Protein AF-A0A2E4D986-F1 (afdb_monomer_lite)

Foldseek 3Di:
DDDPPPPPVDPPPFDKFKKKKFFPVLQLVQLVVVQCVVVPDDPVDDRDCVLVVCVLVVLVVCLVPPPPPPPPPDDDDDDDDDDDDDDDDDDDDDDDDDDDDDDDDDDDDDDDDDDDDDDDDDDDDDDDDDDDDDDDDDDDDPDPVVVVVVVVVVPPPDPDPPPPPPDDRDDGDDGDPVRMWMWMFGLVQDDLWKGKIFTQDDDDAQTWMWMWTPDPDIDIFIKGWHDKDFQPPDPPDDDPDDRRIITMITTSRSDPCRSVVSVVVNVVPDDPDPPDPDPPPPPPPPPPCPPPPDDD

Radius of gyration: 34.9 Å; chains: 1; bounding box: 94×87×102 Å

Structure (mmCIF, N/CA/C/O backbone):
data_AF-A0A2E4D986-F1
#
_entry.id   AF-A0A2E4D986-F1
#
loop_
_atom_site.group_PDB
_atom_site.id
_atom_site.type_symbol
_atom_site.label_atom_id
_atom_site.label_alt_id
_atom_site.label_comp_id
_atom_site.label_asym_id
_atom_site.label_entity_id
_atom_site.label_seq_id
_atom_site.pdbx_PDB_ins_code
_atom_site.Cartn_x
_atom_site.Cartn_y
_atom_site.Cartn_z
_atom_site.occupancy
_atom_site.B_iso_or_equiv
_atom_site.auth_seq_id
_atom_site.auth_comp_id
_atom_site.auth_asym_id
_atom_site.auth_atom_id
_atom_site.pdbx_PDB_model_num
ATOM 1 N N . MET A 1 1 ? 31.641 2.775 -23.106 1.00 34.84 1 MET A N 1
ATOM 2 C CA . MET A 1 1 ? 30.309 2.166 -23.347 1.00 34.84 1 MET A CA 1
ATOM 3 C C . MET A 1 1 ? 30.434 0.652 -23.235 1.00 34.84 1 MET A C 1
ATOM 5 O O . MET A 1 1 ? 30.831 -0.004 -24.190 1.00 34.84 1 MET A O 1
ATOM 9 N N . THR A 1 2 ? 30.186 0.100 -22.052 1.00 37.47 2 THR A N 1
ATOM 10 C CA . THR A 1 2 ? 30.258 -1.342 -21.790 1.00 37.47 2 THR A CA 1
ATOM 11 C C . THR A 1 2 ? 28.973 -2.018 -22.264 1.00 37.47 2 THR A C 1
ATOM 13 O O . THR A 1 2 ? 27.875 -1.754 -21.781 1.00 37.47 2 THR A O 1
ATOM 16 N N . ASN A 1 3 ? 29.120 -2.862 -23.283 1.00 37.00 3 ASN A N 1
ATOM 17 C CA . ASN A 1 3 ? 28.035 -3.621 -23.885 1.00 37.00 3 ASN A CA 1
ATOM 18 C C . ASN A 1 3 ? 27.581 -4.748 -22.944 1.00 37.00 3 ASN A C 1
ATOM 20 O O . ASN A 1 3 ? 28.337 -5.685 -22.690 1.00 37.00 3 ASN A O 1
ATOM 24 N N . PHE A 1 4 ? 26.323 -4.713 -22.500 1.00 37.41 4 PHE A N 1
ATOM 25 C CA . PHE A 1 4 ? 25.646 -5.851 -21.872 1.00 37.41 4 PHE A CA 1
ATOM 26 C C . PHE A 1 4 ? 25.398 -6.965 -22.912 1.00 37.41 4 PHE A C 1
ATOM 28 O O . PHE A 1 4 ? 24.300 -7.104 -23.449 1.00 37.41 4 PHE A O 1
ATOM 35 N N . PHE A 1 5 ? 26.413 -7.776 -23.220 1.00 41.38 5 PHE A N 1
ATOM 36 C CA . PHE A 1 5 ? 26.241 -9.032 -23.960 1.00 41.38 5 PHE A CA 1
ATOM 37 C C . PHE A 1 5 ? 26.080 -10.196 -22.984 1.00 41.38 5 PHE A C 1
ATOM 39 O O . PHE A 1 5 ? 26.990 -10.990 -22.786 1.00 41.38 5 PHE A O 1
ATOM 46 N N . ASN A 1 6 ? 24.880 -10.338 -22.423 1.00 43.62 6 ASN A N 1
ATOM 47 C CA . ASN A 1 6 ? 24.440 -11.623 -21.893 1.00 43.62 6 ASN A CA 1
ATOM 48 C C . ASN A 1 6 ? 23.172 -12.042 -22.647 1.00 43.62 6 ASN A C 1
ATOM 50 O O . ASN A 1 6 ? 22.043 -11.781 -22.236 1.00 43.62 6 ASN A O 1
ATOM 54 N N . LYS A 1 7 ? 23.371 -12.617 -23.841 1.00 45.25 7 LYS A N 1
ATOM 55 C CA . LYS A 1 7 ? 22.305 -13.150 -24.703 1.00 45.25 7 LYS A CA 1
ATOM 56 C C . LYS A 1 7 ? 21.817 -14.491 -24.149 1.00 45.25 7 LYS A C 1
ATOM 58 O O . LYS A 1 7 ? 22.060 -15.545 -24.728 1.00 45.25 7 LYS A O 1
ATOM 63 N N . SER A 1 8 ? 21.117 -14.446 -23.024 1.00 46.69 8 SER A N 1
ATOM 64 C CA . SER A 1 8 ? 20.242 -15.539 -22.613 1.00 46.69 8 SER A CA 1
ATOM 65 C C . SER A 1 8 ? 19.098 -15.637 -23.633 1.00 46.69 8 SER A C 1
ATOM 67 O O . SER A 1 8 ? 18.245 -14.756 -23.699 1.00 46.69 8 SER A O 1
ATOM 69 N N . ASN A 1 9 ? 19.075 -16.707 -24.433 1.00 49.75 9 ASN A N 1
ATOM 70 C CA . ASN A 1 9 ? 17.972 -17.035 -25.351 1.00 49.75 9 ASN A CA 1
ATOM 71 C C . ASN A 1 9 ? 16.724 -17.579 -24.627 1.00 49.75 9 ASN A C 1
ATOM 73 O O . ASN A 1 9 ? 15.760 -17.978 -25.281 1.00 49.75 9 ASN A O 1
ATOM 77 N N . HIS A 1 10 ? 16.715 -17.608 -23.291 1.00 50.16 10 HIS A N 1
ATOM 78 C CA . HIS A 1 10 ? 15.510 -17.937 -22.545 1.00 50.16 10 HIS A CA 1
ATOM 79 C C . HIS A 1 10 ? 14.595 -16.710 -22.465 1.00 50.16 10 HIS A C 1
ATOM 81 O O . HIS A 1 10 ? 15.040 -15.653 -22.009 1.00 50.16 10 HIS A O 1
ATOM 87 N N . PRO A 1 11 ? 13.322 -16.814 -22.895 1.00 50.28 11 PRO A N 1
ATOM 88 C CA . PRO A 1 11 ? 12.371 -15.725 -22.733 1.00 50.28 11 PRO A CA 1
ATOM 89 C C . PRO A 1 11 ? 12.208 -15.432 -21.240 1.00 50.28 11 PRO A C 1
ATOM 91 O O . PRO A 1 11 ? 11.688 -16.255 -20.488 1.00 50.28 11 PRO A O 1
ATOM 94 N N . VAL A 1 12 ? 12.657 -14.253 -20.806 1.00 55.78 12 VAL A N 1
ATOM 95 C CA . VAL A 1 12 ? 12.416 -13.773 -19.445 1.00 55.78 12 VAL A CA 1
ATOM 96 C C . VAL A 1 12 ? 10.930 -13.451 -19.349 1.00 55.78 12 VAL A C 1
ATOM 98 O O . VAL A 1 12 ? 10.454 -12.452 -19.891 1.00 55.78 12 VAL A O 1
ATOM 101 N N . GLN A 1 13 ? 10.166 -14.334 -18.707 1.00 62.84 13 GLN A N 1
ATOM 102 C CA . GLN A 1 13 ? 8.760 -14.081 -18.440 1.00 62.84 13 GLN A CA 1
ATOM 103 C C . GLN A 1 13 ? 8.666 -12.956 -17.409 1.00 62.84 13 GLN A C 1
ATOM 105 O O . GLN A 1 13 ? 8.825 -13.173 -16.209 1.00 62.84 13 GLN A O 1
ATOM 110 N N . VAL A 1 14 ? 8.408 -11.741 -17.887 1.00 66.56 14 VAL A N 1
ATOM 111 C CA . VAL A 1 14 ? 8.160 -10.582 -17.030 1.00 66.56 14 VAL A CA 1
ATOM 112 C C . VAL A 1 14 ? 6.828 -10.801 -16.314 1.00 66.56 14 VAL A C 1
ATOM 114 O O . VAL A 1 14 ? 5.754 -10.560 -16.874 1.00 66.56 14 VAL A O 1
ATOM 117 N N . LYS A 1 15 ? 6.887 -11.322 -15.085 1.00 86.06 15 LYS A N 1
ATOM 118 C CA . LYS A 1 15 ? 5.702 -11.540 -14.255 1.00 86.06 15 LYS A CA 1
ATOM 119 C C . LYS A 1 15 ? 5.168 -10.190 -13.788 1.00 86.06 15 LYS A C 1
ATOM 121 O O . LYS A 1 15 ? 5.858 -9.423 -13.119 1.00 86.06 15 LYS A O 1
ATOM 126 N N . LYS A 1 16 ? 3.927 -9.912 -14.172 1.00 92.50 16 LYS A N 1
ATOM 127 C CA . LYS A 1 16 ? 3.156 -8.774 -13.686 1.00 92.50 16 LYS A CA 1
ATOM 128 C C . LYS A 1 16 ? 2.306 -9.214 -12.510 1.00 92.50 16 LYS A C 1
ATOM 130 O O . LYS A 1 16 ? 1.732 -10.300 -12.549 1.00 92.50 16 LYS A O 1
ATOM 135 N N . ILE A 1 17 ? 2.203 -8.356 -11.511 1.00 94.88 17 ILE A N 1
ATOM 136 C CA . ILE A 1 17 ? 1.380 -8.572 -10.329 1.00 94.88 17 ILE A CA 1
ATOM 137 C C . ILE A 1 17 ? 0.314 -7.486 -10.320 1.00 94.88 17 ILE A C 1
ATOM 139 O O . ILE A 1 17 ? 0.621 -6.299 -10.447 1.00 94.88 17 ILE A O 1
ATOM 143 N N . SER A 1 18 ? -0.944 -7.895 -10.205 1.00 96.62 18 SER A N 1
ATOM 144 C CA . SER A 1 18 ? -2.042 -6.957 -10.004 1.00 96.62 18 SER A CA 1
ATOM 145 C C . SER A 1 18 ? -2.012 -6.446 -8.571 1.00 96.62 18 SER A C 1
ATOM 147 O O . SER A 1 18 ? -1.798 -7.211 -7.631 1.00 96.62 18 SER A O 1
ATOM 149 N N . ILE A 1 19 ? -2.235 -5.150 -8.407 1.00 97.25 19 ILE A N 1
ATOM 150 C CA . ILE A 1 19 ? -2.256 -4.502 -7.099 1.00 97.25 19 ILE A CA 1
ATOM 151 C C . ILE A 1 19 ? -3.518 -3.659 -6.955 1.00 97.25 19 ILE A C 1
ATOM 153 O O . ILE A 1 19 ? -4.053 -3.132 -7.938 1.00 97.25 19 ILE A O 1
ATOM 157 N N . ARG A 1 20 ? -3.982 -3.531 -5.716 1.00 97.56 20 ARG A N 1
ATOM 158 C CA . ARG A 1 20 ? -4.969 -2.529 -5.308 1.00 97.56 20 ARG A CA 1
ATOM 159 C C . ARG A 1 20 ? -4.274 -1.513 -4.431 1.00 97.56 20 ARG A C 1
ATOM 161 O O . ARG A 1 20 ? -3.365 -1.867 -3.688 1.00 97.56 20 ARG A O 1
ATOM 168 N N . MET A 1 21 ? -4.680 -0.261 -4.528 1.00 97.38 21 MET A N 1
ATOM 169 C CA . MET A 1 21 ? -4.112 0.780 -3.687 1.00 97.38 21 MET A CA 1
ATOM 170 C C . MET A 1 21 ? -5.175 1.790 -3.282 1.00 97.38 21 MET A C 1
ATOM 172 O O . MET A 1 21 ? -6.128 2.044 -4.014 1.00 97.38 21 MET A O 1
ATOM 176 N N . TRP A 1 22 ? -5.025 2.345 -2.091 1.00 98.00 22 TRP A N 1
ATOM 177 C CA . TRP A 1 22 ? -5.896 3.384 -1.554 1.00 98.00 22 TRP A CA 1
ATOM 178 C C . TRP A 1 22 ? -5.093 4.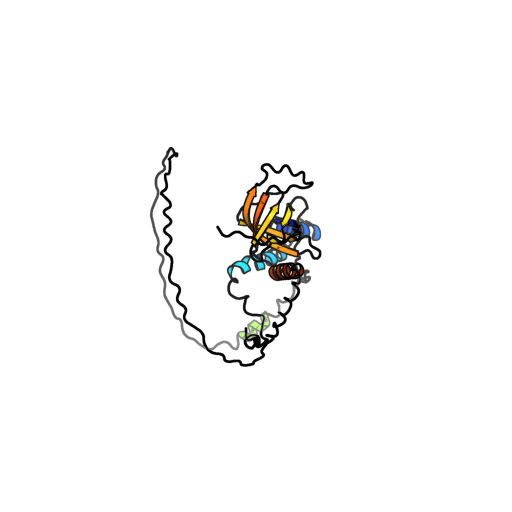286 -0.625 1.00 98.00 22 TRP A C 1
ATOM 180 O O . TRP A 1 22 ? -3.964 3.975 -0.246 1.00 98.00 22 TRP A O 1
ATOM 190 N N . THR A 1 23 ? -5.654 5.440 -0.285 1.00 97.38 23 THR A N 1
ATOM 191 C CA . THR A 1 23 ? -4.996 6.382 0.626 1.00 97.38 23 THR A CA 1
ATOM 192 C C . THR A 1 23 ? -5.203 5.944 2.073 1.00 97.38 23 THR A C 1
ATOM 194 O O . THR A 1 23 ? -6.252 5.385 2.396 1.00 97.38 23 THR A O 1
ATOM 197 N N . LEU A 1 24 ? -4.241 6.233 2.957 1.00 95.12 24 LEU A N 1
ATOM 198 C CA . LEU A 1 24 ? -4.408 5.960 4.392 1.00 95.12 24 LEU A CA 1
ATOM 199 C C . LEU A 1 24 ? -5.663 6.651 4.949 1.00 95.12 24 LEU A C 1
ATOM 201 O O . LEU A 1 24 ? -6.412 6.064 5.721 1.00 95.12 24 LEU A O 1
ATOM 205 N N . ARG A 1 25 ? -5.941 7.871 4.477 1.00 95.00 25 ARG A N 1
ATOM 206 C CA . ARG A 1 25 ? -7.153 8.618 4.820 1.00 95.00 25 ARG A CA 1
ATOM 207 C C . ARG A 1 25 ? -8.429 7.835 4.497 1.00 95.00 25 ARG A C 1
ATOM 209 O O . ARG A 1 25 ? -9.274 7.690 5.369 1.00 95.00 25 ARG A O 1
ATOM 216 N N . SER A 1 26 ? -8.549 7.306 3.279 1.00 96.50 26 SER A N 1
ATOM 217 C CA . SER A 1 26 ? -9.720 6.520 2.864 1.00 96.50 26 SER A CA 1
ATOM 218 C C . SER A 1 26 ? -9.882 5.238 3.684 1.00 96.50 26 SER A C 1
ATOM 220 O O . SER A 1 26 ? -11.001 4.792 3.907 1.00 96.50 26 SER A O 1
ATOM 222 N N . GLU A 1 27 ? -8.779 4.641 4.146 1.00 95.44 27 GLU A N 1
ATOM 223 C CA . GLU A 1 27 ? -8.823 3.488 5.053 1.00 95.44 27 GLU A CA 1
ATOM 224 C C . GLU A 1 27 ? -9.433 3.846 6.410 1.00 95.44 27 GLU A C 1
ATOM 226 O O . GLU A 1 27 ? -10.305 3.129 6.895 1.00 95.44 27 GLU A O 1
ATOM 231 N N . ILE A 1 28 ? -9.004 4.969 6.990 1.00 94.69 28 ILE A N 1
ATOM 232 C CA . ILE A 1 28 ? -9.508 5.461 8.276 1.00 94.69 28 ILE A CA 1
ATOM 233 C C . ILE A 1 28 ? -10.983 5.862 8.154 1.00 94.69 28 ILE A C 1
ATOM 235 O O . ILE A 1 28 ? -11.789 5.480 8.996 1.00 94.69 28 ILE A O 1
ATOM 239 N N . GLU A 1 29 ? -11.355 6.577 7.087 1.00 95.25 29 GLU A N 1
ATOM 240 C CA . GLU A 1 29 ? -12.752 6.938 6.809 1.00 95.25 29 GLU A CA 1
ATOM 241 C C . GLU A 1 29 ? -13.631 5.680 6.706 1.00 95.25 29 GLU A C 1
ATOM 243 O O . GLU A 1 29 ? -14.648 5.587 7.389 1.00 95.25 29 GLU A O 1
ATOM 248 N N . ALA A 1 30 ? -13.196 4.663 5.954 1.00 95.56 30 ALA A N 1
ATOM 249 C CA . ALA A 1 30 ? -13.924 3.401 5.834 1.00 95.56 30 ALA A CA 1
ATOM 250 C C . ALA A 1 30 ? -14.012 2.622 7.159 1.00 95.56 30 ALA A C 1
ATOM 252 O O . ALA A 1 30 ? -15.021 1.971 7.426 1.00 95.56 30 ALA A O 1
ATOM 253 N N . ALA A 1 31 ? -12.977 2.685 7.999 1.00 94.00 31 ALA A N 1
ATOM 254 C CA . ALA A 1 31 ? -12.989 2.075 9.325 1.00 94.00 31 ALA A CA 1
ATOM 255 C C . ALA A 1 31 ? -14.001 2.753 10.263 1.00 94.00 31 ALA A C 1
ATOM 257 O O . ALA A 1 31 ? -14.746 2.070 10.966 1.00 94.00 31 ALA A O 1
ATOM 258 N N . ILE A 1 32 ? -14.068 4.087 10.237 1.00 92.81 32 ILE A N 1
ATOM 259 C CA . ILE A 1 32 ? -15.045 4.865 11.006 1.00 92.81 32 ILE A CA 1
ATOM 260 C C . ILE A 1 32 ? -16.463 4.585 10.493 1.00 92.81 32 ILE A C 1
ATOM 262 O O . ILE A 1 32 ? -17.360 4.323 11.289 1.00 92.81 32 ILE A O 1
ATOM 266 N N . GLU A 1 33 ? -16.676 4.572 9.175 1.00 92.81 33 GLU A N 1
ATOM 267 C CA . GLU A 1 33 ? -17.973 4.233 8.573 1.00 92.81 33 GLU A CA 1
ATOM 268 C C . GLU A 1 33 ? -18.443 2.822 8.951 1.00 92.81 33 GLU A C 1
ATOM 270 O O . GLU A 1 33 ? -19.622 2.624 9.265 1.00 92.81 33 GLU A O 1
ATOM 275 N N . ALA A 1 34 ? -17.533 1.842 8.955 1.00 91.44 34 ALA A N 1
ATOM 276 C CA . ALA A 1 34 ? -17.831 0.482 9.394 1.00 91.44 34 ALA A CA 1
ATOM 277 C C . ALA A 1 34 ? -18.272 0.462 10.865 1.00 91.44 34 ALA A C 1
ATOM 279 O O . ALA A 1 34 ? -19.302 -0.129 11.184 1.00 91.44 34 ALA A O 1
ATOM 280 N N . ARG A 1 35 ? -17.568 1.191 11.739 1.00 89.62 35 ARG A N 1
ATOM 281 C CA . ARG A 1 35 ? -17.919 1.295 13.161 1.00 89.62 35 ARG A CA 1
ATOM 282 C C . ARG A 1 35 ? -19.277 1.963 13.383 1.00 89.62 35 ARG A C 1
ATOM 284 O O . ARG A 1 35 ? -20.090 1.451 14.148 1.00 89.62 35 ARG A O 1
ATOM 291 N N . ILE A 1 36 ? -19.557 3.057 12.675 1.00 90.25 36 ILE A N 1
ATOM 292 C CA . ILE A 1 36 ? -20.861 3.738 12.727 1.00 90.25 36 ILE A CA 1
ATOM 293 C C . ILE A 1 36 ? -21.986 2.788 12.286 1.00 90.25 36 ILE A C 1
ATOM 295 O O . ILE A 1 36 ? -23.079 2.808 12.854 1.00 90.25 36 ILE A O 1
ATOM 299 N N . SER A 1 37 ? -21.721 1.941 11.289 1.00 89.31 37 SER A N 1
ATOM 300 C CA . SER A 1 37 ? -22.693 0.967 10.782 1.00 89.31 37 SER A CA 1
ATOM 301 C C . SER A 1 37 ? -22.959 -0.184 11.763 1.00 89.31 37 SER A C 1
ATOM 303 O O . SER A 1 37 ? -24.065 -0.721 11.770 1.00 89.31 37 SER A O 1
ATOM 305 N N . GLU A 1 38 ? -21.972 -0.562 12.580 1.00 87.00 38 GLU A N 1
ATOM 306 C CA . GLU A 1 38 ? -22.073 -1.640 13.574 1.00 87.00 38 GLU A CA 1
ATOM 307 C C . GLU A 1 38 ? -22.772 -1.205 14.869 1.00 87.00 38 GLU A C 1
ATOM 309 O O . GLU A 1 38 ? -23.662 -1.908 15.347 1.00 87.00 38 GLU A O 1
ATOM 314 N N . GLU A 1 39 ? -22.383 -0.060 15.441 1.00 83.19 39 GLU A N 1
ATOM 315 C CA . GLU A 1 39 ? -22.934 0.427 16.720 1.00 83.19 39 GLU A CA 1
ATOM 316 C C . GLU A 1 39 ? -24.283 1.145 16.545 1.00 83.19 39 GLU A C 1
ATOM 318 O O . GLU A 1 39 ? -25.057 1.263 17.496 1.00 83.19 39 GLU A O 1
ATOM 323 N N . GLY A 1 40 ? -24.609 1.546 15.312 1.00 75.25 40 GLY A N 1
ATOM 324 C CA . GLY A 1 40 ? -25.801 2.316 14.994 1.00 75.25 40 GLY A CA 1
ATOM 325 C C . GLY A 1 40 ? -25.637 3.781 15.395 1.00 75.25 40 GLY A C 1
ATOM 326 O O . GLY A 1 40 ? -25.168 4.119 16.478 1.00 75.25 40 GLY A O 1
ATOM 327 N N . HIS A 1 41 ? -26.036 4.690 14.509 1.00 73.44 41 HIS A N 1
ATOM 328 C CA . HIS A 1 41 ? -25.996 6.116 14.811 1.00 73.44 41 HIS A CA 1
ATOM 329 C C . HIS A 1 41 ? -27.198 6.486 15.689 1.00 73.44 41 HIS A C 1
ATOM 331 O O . HIS A 1 41 ? -28.309 6.650 15.183 1.00 73.44 41 HIS A O 1
ATOM 337 N N . SER A 1 42 ? -26.991 6.575 17.003 1.00 74.00 42 SER A N 1
ATOM 338 C CA . SER A 1 42 ? -27.959 7.167 17.927 1.00 74.00 42 SER A CA 1
ATOM 339 C C . SER A 1 42 ? -27.470 8.565 18.318 1.00 74.00 42 SER A C 1
ATOM 341 O O . SER A 1 42 ? -26.305 8.737 18.666 1.00 74.00 42 SER A O 1
ATOM 343 N N . GLU A 1 43 ? -28.339 9.579 18.243 1.00 72.44 43 GLU A N 1
ATOM 344 C CA . GLU A 1 43 ? -27.995 10.954 18.655 1.00 72.44 43 GLU A CA 1
ATOM 345 C C . GLU A 1 43 ? -27.631 11.039 20.151 1.00 72.44 43 GLU A C 1
ATOM 347 O O . GLU A 1 43 ? -26.994 11.996 20.585 1.00 72.44 43 GLU A O 1
ATOM 352 N N . GLU A 1 44 ? -28.013 10.027 20.935 1.00 74.69 44 GLU A N 1
ATOM 353 C CA . GLU A 1 44 ? -27.840 9.976 22.388 1.00 74.69 44 GLU A CA 1
ATOM 354 C C . GLU A 1 44 ? -26.519 9.315 22.822 1.00 74.69 44 GLU A C 1
ATOM 356 O O . GLU A 1 44 ? -26.098 9.493 23.964 1.00 74.69 44 GLU A O 1
ATOM 361 N N . SER A 1 45 ? -25.831 8.592 21.930 1.00 75.69 45 SER A N 1
ATOM 362 C CA . SER A 1 45 ? -24.553 7.936 22.226 1.00 75.69 45 SER A CA 1
ATOM 363 C C . SER A 1 45 ? -23.559 8.134 21.073 1.00 75.69 45 SER A C 1
ATOM 365 O O . SER A 1 45 ? -23.694 7.461 20.044 1.00 75.69 45 SER A O 1
ATOM 367 N N . PRO A 1 46 ? -22.558 9.028 21.201 1.00 80.19 46 PRO A N 1
ATOM 368 C CA . PRO A 1 46 ? -21.540 9.178 20.169 1.00 80.19 46 PRO A CA 1
ATOM 369 C C . PRO A 1 46 ? -20.796 7.853 19.969 1.00 80.19 46 PRO A C 1
ATOM 371 O O . PRO A 1 46 ? -20.486 7.151 20.930 1.00 80.19 46 PRO A O 1
ATOM 374 N N . VAL A 1 47 ? -20.526 7.524 18.706 1.00 84.81 47 VAL A N 1
ATOM 375 C CA . VAL A 1 47 ? -19.781 6.322 18.320 1.00 84.81 47 VAL A CA 1
ATOM 376 C C . VAL A 1 47 ? -18.362 6.424 18.865 1.00 84.81 47 VAL A C 1
ATOM 378 O O . VAL A 1 47 ? -17.673 7.418 18.625 1.00 84.81 47 VAL A O 1
ATOM 381 N N . ASP A 1 48 ? -17.926 5.399 19.591 1.00 87.44 48 ASP A N 1
ATOM 382 C CA . ASP A 1 48 ? -16.589 5.383 20.167 1.00 87.44 48 ASP A CA 1
ATOM 383 C C . ASP A 1 48 ? -15.569 4.910 19.122 1.00 87.44 48 ASP A C 1
ATOM 385 O O . ASP A 1 48 ? -15.627 3.781 18.620 1.00 87.44 48 ASP A O 1
ATOM 389 N N . ILE A 1 49 ? -14.645 5.811 18.791 1.00 90.25 49 ILE A N 1
ATOM 390 C CA . ILE A 1 49 ? -13.583 5.632 17.793 1.00 90.25 49 ILE A CA 1
ATOM 391 C C . ILE A 1 49 ? -12.182 5.646 18.421 1.00 90.25 49 ILE A C 1
ATOM 393 O O . ILE A 1 49 ? -11.189 5.689 17.688 1.00 90.25 49 ILE A O 1
ATOM 397 N N . LEU A 1 50 ? -12.081 5.647 19.757 1.00 90.56 50 LEU A N 1
ATOM 398 C CA . LEU A 1 50 ? -10.799 5.756 20.458 1.00 90.56 50 LEU A CA 1
ATOM 399 C C . LEU A 1 50 ? -9.845 4.618 20.097 1.00 90.56 50 LEU A C 1
ATOM 401 O O . LEU A 1 50 ? -8.651 4.852 19.950 1.00 90.56 50 LEU A O 1
ATOM 405 N N . ASP A 1 51 ? -10.361 3.414 19.871 1.00 90.38 51 ASP A N 1
ATOM 406 C CA . ASP A 1 51 ? -9.550 2.260 19.485 1.00 90.38 51 ASP A CA 1
ATOM 407 C C . ASP A 1 51 ? -8.970 2.388 18.066 1.00 90.38 51 ASP A C 1
ATOM 409 O O . ASP A 1 51 ? -7.820 2.015 17.830 1.00 90.38 51 ASP A O 1
ATOM 413 N N . ILE A 1 52 ? -9.728 2.966 17.126 1.00 91.94 52 ILE A N 1
ATOM 414 C CA . ILE A 1 52 ? -9.243 3.284 15.774 1.00 91.94 52 ILE A CA 1
ATOM 415 C C . ILE A 1 52 ? -8.137 4.338 15.873 1.00 91.94 52 ILE A C 1
ATOM 417 O O . ILE A 1 52 ? -7.073 4.192 15.268 1.00 91.94 52 ILE A O 1
ATOM 421 N N . GLN A 1 53 ? -8.373 5.392 16.656 1.00 92.12 53 GLN A N 1
ATOM 422 C CA . GLN A 1 53 ? -7.403 6.458 16.863 1.00 92.12 53 GLN A CA 1
ATOM 423 C C . GLN A 1 53 ? -6.110 5.922 17.490 1.00 92.12 53 GLN A C 1
ATOM 425 O O . GLN A 1 53 ? -5.031 6.173 16.953 1.00 92.12 53 GLN A O 1
ATOM 430 N N . GLU A 1 54 ? -6.215 5.159 18.579 1.00 91.62 54 GLU A N 1
ATOM 431 C CA . GLU A 1 54 ? -5.077 4.558 19.275 1.00 91.62 54 GLU A CA 1
ATOM 432 C C . GLU A 1 54 ? -4.287 3.637 18.340 1.00 91.62 54 GLU A C 1
ATOM 434 O O . GLU A 1 54 ? -3.057 3.719 18.282 1.00 91.62 54 GLU A O 1
ATOM 439 N N . TYR A 1 55 ? -4.982 2.818 17.541 1.00 91.50 55 TYR A N 1
ATOM 440 C CA . TYR A 1 55 ? -4.346 1.934 16.570 1.00 91.50 55 TYR A CA 1
ATOM 441 C C . TYR A 1 55 ? -3.471 2.709 15.584 1.00 91.50 55 TYR A C 1
ATOM 443 O O . TYR A 1 55 ? -2.287 2.406 15.452 1.00 91.50 55 TYR A O 1
ATOM 451 N N . TYR A 1 56 ? -4.009 3.721 14.899 1.00 91.06 56 TYR A N 1
ATOM 452 C CA . TYR A 1 56 ? -3.229 4.452 13.897 1.00 91.06 56 TYR A CA 1
ATOM 453 C C . TYR A 1 56 ? -2.169 5.365 14.528 1.00 91.06 56 TYR A C 1
ATOM 455 O O . TYR A 1 56 ? -1.053 5.425 14.009 1.00 91.06 56 TYR A O 1
ATOM 463 N N . GLN A 1 57 ? -2.454 6.020 15.660 1.00 90.38 57 GLN A N 1
ATOM 464 C CA . GLN A 1 57 ? -1.479 6.871 16.359 1.00 90.38 57 GLN A CA 1
ATOM 465 C C . GLN A 1 57 ? -0.254 6.083 16.826 1.00 90.38 57 GLN A C 1
ATOM 467 O O . GLN A 1 57 ? 0.875 6.548 16.666 1.00 90.38 57 GLN A O 1
ATOM 472 N N . LYS A 1 58 ? -0.460 4.859 17.327 1.00 89.12 58 LYS A N 1
ATOM 473 C CA . LYS A 1 58 ? 0.626 3.969 17.750 1.00 89.12 58 LYS A CA 1
ATOM 474 C C . LYS A 1 58 ? 1.648 3.711 16.643 1.00 89.12 58 LYS A C 1
ATOM 476 O O . LYS A 1 58 ? 2.835 3.586 16.932 1.00 89.12 58 LYS A O 1
ATOM 481 N N . TYR A 1 59 ? 1.203 3.610 15.393 1.00 82.81 59 TYR A N 1
ATOM 482 C CA . TYR A 1 59 ? 2.070 3.285 14.259 1.00 82.81 59 TYR A CA 1
ATOM 483 C C . TYR A 1 59 ? 2.579 4.522 13.509 1.00 82.81 59 TYR A C 1
ATOM 485 O O . TYR A 1 59 ? 3.673 4.475 12.956 1.00 82.81 59 TYR A O 1
ATOM 493 N N . LEU A 1 60 ? 1.844 5.638 13.545 1.00 80.00 60 LEU A N 1
ATOM 494 C CA . LEU A 1 60 ? 2.291 6.923 12.992 1.00 80.00 60 LEU A CA 1
ATOM 495 C C . LEU A 1 60 ? 3.462 7.514 13.787 1.00 80.00 60 LEU A C 1
ATOM 497 O O . LEU A 1 60 ? 4.435 7.955 13.190 1.00 80.00 60 LEU A O 1
ATOM 501 N N . ASN A 1 61 ? 3.415 7.459 15.120 1.00 77.94 61 ASN A N 1
ATOM 502 C CA . ASN A 1 61 ? 4.475 8.037 15.957 1.00 77.94 61 ASN A CA 1
ATOM 503 C C . ASN A 1 61 ? 5.739 7.163 15.998 1.00 77.94 61 ASN A C 1
ATOM 505 O O . ASN A 1 61 ? 6.828 7.637 16.302 1.00 77.94 61 ASN A O 1
ATOM 509 N N . LYS A 1 62 ? 5.608 5.871 15.678 1.00 69.44 62 LYS A N 1
ATOM 510 C CA . LYS A 1 62 ? 6.716 4.912 15.714 1.00 69.44 62 LYS A CA 1
ATOM 511 C C . LYS A 1 62 ? 7.734 5.140 14.589 1.00 69.44 62 LYS A C 1
ATOM 513 O O . LYS A 1 62 ? 8.892 4.770 14.753 1.00 69.44 62 LYS A O 1
ATOM 518 N N . SER A 1 63 ? 7.345 5.776 13.478 1.00 57.50 63 SER A N 1
ATOM 519 C CA . SER A 1 63 ? 8.251 5.982 12.339 1.00 57.50 63 SER A CA 1
ATOM 520 C C . SER A 1 63 ? 9.359 7.009 12.582 1.00 57.50 63 SER A C 1
ATOM 522 O O . SER A 1 63 ? 10.327 7.004 11.834 1.00 57.50 63 SER A O 1
ATOM 524 N N . GLU A 1 64 ? 9.248 7.875 13.592 1.00 56.44 64 GLU A N 1
ATOM 525 C CA . GLU A 1 64 ? 10.277 8.892 13.871 1.00 56.44 64 GLU A CA 1
ATOM 526 C C . GLU A 1 64 ? 11.367 8.407 14.836 1.00 56.44 64 GLU A C 1
ATOM 528 O O . GLU A 1 64 ? 12.447 8.986 14.879 1.00 56.44 64 GLU A O 1
ATOM 533 N N . SER A 1 65 ? 11.117 7.343 15.605 1.00 54.97 65 SER A N 1
ATOM 534 C CA . SER A 1 65 ? 11.991 6.960 16.725 1.00 54.97 65 SER A CA 1
ATOM 535 C C . SER A 1 65 ? 12.782 5.668 16.517 1.00 54.97 65 SER A C 1
ATOM 537 O O . SER A 1 65 ? 13.501 5.270 17.425 1.00 54.97 65 SER A O 1
ATOM 539 N N . GLN A 1 66 ? 12.640 4.980 15.379 1.00 50.94 66 GLN A N 1
ATOM 540 C CA . GLN A 1 66 ? 13.047 3.570 15.289 1.00 50.94 66 GLN A CA 1
ATOM 541 C C . GLN A 1 66 ? 13.930 3.176 14.096 1.00 50.94 66 GLN A C 1
ATOM 543 O O . GLN A 1 66 ? 14.136 1.986 13.866 1.00 50.94 66 GLN A O 1
ATOM 548 N N . GLU A 1 67 ? 14.513 4.128 13.363 1.00 53.62 67 GLU A N 1
ATOM 549 C CA . GLU A 1 67 ? 15.495 3.798 12.313 1.00 53.62 67 GLU A CA 1
ATOM 550 C C . GLU A 1 67 ? 16.837 3.250 12.856 1.00 53.62 67 GLU A C 1
ATOM 552 O O . GLU A 1 67 ? 17.694 2.882 12.058 1.00 53.62 67 GLU A O 1
ATOM 557 N N . SER A 1 68 ? 17.035 3.133 14.178 1.00 51.12 68 SER A N 1
ATOM 558 C CA . SER A 1 68 ? 18.341 2.792 14.765 1.00 51.12 68 SER A CA 1
ATOM 559 C C . SER A 1 68 ? 18.492 1.414 15.428 1.00 51.12 68 SER A C 1
ATOM 561 O O . SER A 1 68 ? 19.615 1.097 15.802 1.00 51.12 68 SER A O 1
ATOM 563 N N . GLU A 1 69 ? 17.449 0.586 15.597 1.00 54.41 69 GLU A N 1
ATOM 564 C CA . GLU A 1 69 ? 17.563 -0.579 16.516 1.00 54.41 69 GLU A CA 1
ATOM 565 C C . GLU A 1 69 ? 17.172 -1.966 15.966 1.00 54.41 69 GLU A C 1
ATOM 567 O O . GLU A 1 69 ? 17.423 -2.961 16.634 1.00 54.41 69 GLU A O 1
ATOM 572 N N . ASP A 1 70 ? 16.625 -2.097 14.753 1.00 47.78 70 ASP A N 1
ATOM 573 C CA . ASP A 1 70 ? 16.030 -3.375 14.291 1.00 47.78 70 ASP A CA 1
ATOM 574 C C . ASP A 1 70 ? 16.910 -4.199 13.309 1.00 47.78 70 ASP A C 1
ATOM 576 O O . ASP A 1 70 ? 16.394 -4.895 12.429 1.00 47.78 70 ASP A O 1
ATOM 580 N N . GLU A 1 71 ? 18.247 -4.134 13.427 1.00 53.72 71 GLU A N 1
ATOM 581 C CA . GLU A 1 71 ? 19.179 -4.990 12.651 1.00 53.72 71 GLU A CA 1
ATOM 582 C C . GLU A 1 71 ? 19.965 -6.039 13.461 1.00 53.72 71 GLU A C 1
ATOM 584 O O . GLU A 1 71 ? 20.675 -6.837 12.852 1.00 53.72 71 GLU A O 1
ATOM 589 N N . SER A 1 72 ? 19.826 -6.133 14.789 1.00 46.66 72 SER A N 1
ATOM 590 C CA . SER A 1 72 ? 20.722 -6.989 15.595 1.00 46.66 72 SER A CA 1
ATOM 591 C C . SER A 1 72 ? 20.153 -8.313 16.121 1.00 46.66 72 SER A C 1
ATOM 593 O O . SER A 1 72 ? 20.899 -9.058 16.745 1.00 46.66 72 SER A O 1
ATOM 595 N N . GLU A 1 73 ? 18.893 -8.677 15.865 1.00 49.66 73 GLU A N 1
ATOM 596 C CA . GLU A 1 73 ? 18.328 -9.933 16.399 1.00 49.66 73 GLU A CA 1
ATOM 597 C C . GLU A 1 73 ? 17.936 -10.936 15.313 1.00 49.66 73 GLU A C 1
ATOM 599 O O . GLU A 1 73 ? 16.764 -11.224 15.080 1.00 49.66 73 GLU A O 1
ATOM 604 N N . ALA A 1 74 ? 18.947 -11.483 14.639 1.00 52.44 74 ALA A N 1
ATOM 605 C CA . ALA A 1 74 ? 18.918 -12.845 14.109 1.00 52.44 74 ALA A CA 1
ATOM 606 C C . ALA A 1 74 ? 20.306 -13.208 13.572 1.00 52.44 74 ALA A C 1
ATOM 608 O O . ALA A 1 74 ? 20.592 -12.902 12.418 1.00 52.44 74 ALA A O 1
ATOM 609 N N . MET A 1 75 ? 21.137 -13.852 14.398 1.00 49.41 75 MET A N 1
ATOM 610 C CA . MET A 1 75 ? 21.966 -15.033 14.080 1.00 49.41 75 MET A CA 1
ATOM 611 C C . MET A 1 75 ? 23.033 -15.192 15.170 1.00 49.41 75 MET A C 1
ATOM 613 O O . MET A 1 75 ? 24.180 -14.797 14.998 1.00 49.41 75 MET A O 1
ATOM 617 N N . ASP A 1 76 ? 22.610 -15.768 16.292 1.00 43.81 76 ASP A N 1
ATOM 618 C CA . ASP A 1 76 ? 23.496 -16.432 17.243 1.00 43.81 76 ASP A CA 1
ATOM 619 C C . ASP A 1 76 ? 23.437 -17.926 16.876 1.00 43.81 76 ASP A C 1
ATOM 621 O O . ASP A 1 76 ? 22.476 -18.622 17.210 1.00 43.81 76 ASP A O 1
ATOM 625 N N . ASP A 1 77 ? 24.380 -18.378 16.048 1.00 51.84 77 ASP A N 1
ATOM 626 C CA . ASP A 1 77 ? 24.666 -19.802 15.837 1.00 51.84 77 ASP A CA 1
ATOM 627 C C . ASP A 1 77 ? 26.185 -19.970 15.793 1.00 51.84 77 ASP A C 1
ATOM 629 O O . ASP A 1 77 ? 26.848 -19.784 14.769 1.00 51.84 77 ASP A O 1
ATOM 633 N N . GLU A 1 78 ? 26.732 -20.234 16.974 1.00 57.94 78 GLU A N 1
ATOM 634 C CA . GLU A 1 78 ? 28.128 -20.558 17.197 1.00 57.94 78 GLU A CA 1
ATOM 635 C C . GLU A 1 78 ? 28.470 -21.938 16.616 1.00 57.94 78 GLU A C 1
ATOM 637 O O . GLU A 1 78 ? 27.940 -22.964 17.042 1.00 57.94 78 GLU A O 1
ATOM 642 N N . SER A 1 79 ? 29.435 -21.983 15.696 1.00 52.47 79 SER A N 1
ATOM 643 C CA . SER A 1 79 ? 30.443 -23.055 15.651 1.00 52.47 79 SER A CA 1
ATOM 644 C C . SER A 1 79 ? 31.667 -22.631 14.830 1.00 52.47 79 SER A C 1
ATOM 646 O O . SER A 1 79 ? 31.732 -22.785 13.616 1.00 52.47 79 SER A O 1
ATOM 648 N N . ASP A 1 80 ? 32.606 -21.998 15.529 1.00 52.69 80 ASP A N 1
ATOM 649 C CA . ASP A 1 80 ? 33.975 -22.484 15.761 1.00 52.69 80 ASP A CA 1
ATOM 650 C C . ASP A 1 80 ? 34.589 -23.448 14.714 1.00 52.69 80 ASP A C 1
ATOM 652 O O . ASP A 1 80 ? 34.147 -24.594 14.595 1.00 52.69 80 ASP A O 1
ATOM 656 N N . ALA A 1 81 ? 35.636 -22.994 14.005 1.00 53.25 81 ALA A N 1
ATOM 657 C CA . ALA A 1 81 ? 36.908 -23.714 13.798 1.00 53.25 81 ALA A CA 1
ATOM 658 C C . ALA A 1 81 ? 37.816 -23.001 12.768 1.00 53.25 81 ALA A C 1
ATOM 660 O O . ALA A 1 81 ? 37.553 -23.020 11.566 1.00 53.25 81 ALA A O 1
ATOM 661 N N . ASP A 1 82 ? 38.889 -22.404 13.292 1.00 54.78 82 ASP A N 1
ATOM 662 C CA . ASP A 1 82 ? 40.255 -22.294 12.753 1.00 54.78 82 ASP A CA 1
ATOM 663 C C . ASP A 1 82 ? 40.509 -22.689 11.286 1.00 54.78 82 ASP A C 1
ATOM 665 O O . ASP A 1 82 ? 40.452 -23.877 10.975 1.00 54.78 82 ASP A O 1
ATOM 669 N N . VAL A 1 83 ? 40.978 -21.740 10.456 1.00 54.88 83 VAL A N 1
ATOM 670 C CA . VAL A 1 83 ? 42.142 -21.930 9.556 1.00 54.88 83 VAL A CA 1
ATOM 671 C C . VAL A 1 83 ? 42.817 -20.571 9.287 1.00 54.88 83 VAL A C 1
ATOM 673 O O . VAL A 1 83 ? 42.250 -19.708 8.617 1.00 54.88 83 VAL A O 1
ATOM 676 N N . ASP A 1 84 ? 44.031 -20.424 9.824 1.00 52.84 84 ASP A N 1
ATOM 677 C CA . ASP A 1 84 ? 45.102 -19.520 9.379 1.00 52.84 84 ASP A CA 1
ATOM 678 C C . ASP A 1 84 ? 45.478 -19.773 7.907 1.00 52.84 84 ASP A C 1
ATOM 680 O O . ASP A 1 84 ? 45.736 -20.917 7.544 1.00 52.84 84 ASP A O 1
ATOM 684 N N . ASP A 1 85 ? 45.587 -18.718 7.098 1.00 51.75 85 ASP A N 1
ATOM 685 C CA . ASP A 1 85 ? 46.521 -18.612 5.955 1.00 51.75 85 ASP A CA 1
ATOM 686 C C . ASP A 1 85 ? 46.472 -17.145 5.484 1.00 51.75 85 ASP A C 1
ATOM 688 O O . ASP A 1 85 ? 45.450 -16.656 5.003 1.00 51.75 85 ASP A O 1
ATOM 692 N N . GLU A 1 86 ? 47.382 -16.298 5.961 1.00 53.09 86 GLU A N 1
ATOM 693 C CA . GLU A 1 86 ? 48.652 -15.960 5.300 1.00 53.09 86 GLU A CA 1
ATOM 694 C C . GLU A 1 86 ? 48.523 -15.544 3.819 1.00 53.09 86 GLU A C 1
ATOM 696 O O . GLU A 1 86 ? 48.202 -16.317 2.926 1.00 53.09 86 GLU A O 1
ATOM 701 N N . ASP A 1 87 ? 48.896 -14.279 3.610 1.00 48.75 87 ASP A N 1
ATOM 702 C CA . ASP A 1 87 ? 49.798 -13.838 2.545 1.00 48.75 87 ASP A CA 1
ATOM 703 C C . ASP A 1 87 ? 49.275 -13.773 1.098 1.00 48.75 87 ASP A C 1
ATOM 705 O O . ASP A 1 87 ? 49.206 -14.762 0.369 1.00 48.75 87 ASP A O 1
ATOM 709 N N . ASN A 1 88 ? 48.970 -12.542 0.673 1.00 48.19 88 ASN A N 1
ATOM 710 C CA . ASN A 1 88 ? 49.290 -11.928 -0.630 1.00 48.19 88 ASN A CA 1
ATOM 711 C C . ASN A 1 88 ? 48.341 -10.743 -0.858 1.00 48.19 88 ASN A C 1
ATOM 713 O O . ASN A 1 88 ? 47.145 -10.841 -0.609 1.00 48.19 88 ASN A O 1
ATOM 717 N N . SER A 1 89 ? 48.722 -9.609 -1.420 1.00 50.09 89 SER A N 1
ATOM 718 C CA . SER A 1 89 ? 50.000 -9.021 -1.802 1.00 50.09 89 SER A CA 1
ATOM 719 C C . SER A 1 89 ? 49.608 -7.636 -2.306 1.00 50.09 89 SER A C 1
ATOM 721 O O . SER A 1 89 ? 48.614 -7.499 -3.024 1.00 50.09 89 SER A O 1
ATOM 723 N N . ASP A 1 90 ? 50.374 -6.627 -1.917 1.00 51.59 90 ASP A N 1
ATOM 724 C CA . ASP A 1 90 ? 50.339 -5.299 -2.513 1.00 51.59 90 ASP A CA 1
ATOM 725 C C . ASP A 1 90 ? 50.510 -5.392 -4.038 1.00 51.59 90 ASP A C 1
ATOM 727 O O . ASP A 1 90 ? 51.563 -5.810 -4.516 1.00 51.59 90 ASP A O 1
ATOM 731 N N . GLU A 1 91 ? 49.504 -4.971 -4.804 1.00 53.41 91 GLU A N 1
ATOM 732 C CA . GLU A 1 91 ? 49.669 -4.662 -6.228 1.00 53.41 91 GLU A CA 1
ATOM 733 C C . GLU A 1 91 ? 48.831 -3.430 -6.596 1.00 53.41 91 GLU A C 1
ATOM 735 O O . GLU A 1 91 ? 47.663 -3.481 -6.979 1.00 53.41 91 GLU A O 1
ATOM 740 N N . ASP A 1 92 ? 49.444 -2.286 -6.306 1.00 50.28 92 ASP A N 1
ATOM 741 C CA . ASP A 1 92 ? 49.773 -1.242 -7.277 1.00 50.28 92 ASP A CA 1
ATOM 742 C C . ASP A 1 92 ? 49.017 -1.300 -8.622 1.00 50.28 92 ASP A C 1
ATOM 744 O O . ASP A 1 92 ? 49.293 -2.130 -9.487 1.00 50.28 92 ASP A O 1
ATOM 748 N N . SER A 1 93 ? 48.103 -0.352 -8.832 1.00 51.03 93 SER A N 1
ATOM 749 C CA . SER A 1 93 ? 47.802 0.127 -10.181 1.00 51.03 93 SER A CA 1
ATOM 750 C C . SER A 1 93 ? 47.318 1.570 -10.121 1.00 51.03 93 SER A C 1
ATOM 752 O O . SER A 1 93 ? 46.129 1.862 -9.986 1.00 51.03 93 SER A O 1
ATOM 754 N N . GLU A 1 94 ? 48.284 2.473 -10.259 1.00 56.41 94 GLU A N 1
ATOM 755 C CA . GLU A 1 94 ? 48.093 3.801 -10.834 1.00 56.41 94 GLU A CA 1
ATOM 756 C C . GLU A 1 94 ? 47.518 3.722 -12.268 1.00 56.41 94 GLU A C 1
ATOM 758 O O . GLU A 1 94 ? 47.493 2.656 -12.891 1.00 56.41 94 GLU A O 1
ATOM 763 N N . SER A 1 95 ? 47.137 4.891 -12.799 1.00 46.66 95 SER A N 1
ATOM 764 C CA . SER A 1 95 ? 46.478 5.200 -14.086 1.00 46.66 95 SER A CA 1
ATOM 765 C C . SER A 1 95 ? 44.940 5.182 -14.011 1.00 46.66 95 SER A C 1
ATOM 767 O O . SER A 1 95 ? 44.333 4.276 -13.464 1.00 46.66 95 SER A O 1
ATOM 769 N N . GLU A 1 96 ? 44.201 6.179 -14.488 1.00 50.41 96 GLU A N 1
ATOM 770 C CA . GLU A 1 96 ? 44.494 7.131 -15.552 1.00 50.41 96 GLU A CA 1
ATOM 771 C C . GLU A 1 96 ? 43.567 8.348 -15.383 1.00 50.41 96 GLU A C 1
ATOM 773 O O . GLU A 1 96 ? 42.359 8.214 -15.159 1.00 50.41 96 GLU A O 1
ATOM 778 N N . GLU A 1 97 ? 44.155 9.538 -15.467 1.00 49.66 97 GLU A N 1
ATOM 779 C CA . GLU A 1 97 ? 43.462 10.817 -15.558 1.00 49.66 97 GLU A CA 1
ATOM 780 C C . GLU A 1 97 ? 42.599 10.825 -16.824 1.00 49.66 97 GLU A C 1
ATOM 782 O O . GLU A 1 97 ? 43.101 10.600 -17.925 1.00 49.66 97 GLU A O 1
ATOM 787 N N . ASN A 1 98 ? 41.300 11.087 -16.683 1.00 43.75 98 ASN A N 1
ATOM 788 C CA . ASN A 1 98 ? 40.442 11.351 -17.829 1.00 43.75 98 ASN A CA 1
ATOM 789 C C . ASN A 1 98 ? 39.789 12.720 -17.648 1.00 43.75 98 ASN A C 1
ATOM 791 O O . ASN A 1 98 ? 38.825 12.883 -16.895 1.00 43.75 98 ASN A O 1
ATOM 795 N N . GLU A 1 99 ? 40.382 13.700 -18.328 1.00 52.25 99 GLU A N 1
ATOM 796 C CA . GLU A 1 99 ? 39.799 15.001 -18.625 1.00 52.25 99 GLU A CA 1
ATOM 797 C C . GLU A 1 99 ? 38.457 14.807 -19.336 1.00 52.25 99 GLU A C 1
ATOM 799 O O . GLU A 1 99 ? 38.377 14.230 -20.421 1.00 52.25 99 GLU A O 1
ATOM 804 N N . VAL A 1 100 ? 37.392 15.340 -18.744 1.00 44.31 100 VAL A N 1
ATOM 805 C CA . VAL A 1 100 ? 36.171 15.658 -19.482 1.00 44.31 100 VAL A CA 1
ATOM 806 C C . VAL A 1 100 ? 35.902 17.140 -19.274 1.00 44.31 100 VAL A C 1
ATOM 808 O O . VAL A 1 100 ? 35.313 17.553 -18.277 1.00 44.31 100 VAL A O 1
ATOM 811 N N . GLU A 1 101 ? 36.368 17.932 -20.241 1.00 50.44 101 GLU A N 1
ATOM 812 C CA . GLU A 1 101 ? 35.733 19.190 -20.616 1.00 50.44 101 GLU A CA 1
ATOM 813 C C . GLU A 1 101 ? 34.252 18.913 -20.902 1.00 50.44 101 GLU A C 1
ATOM 815 O O . GLU A 1 101 ? 33.906 18.148 -21.806 1.00 50.44 101 GLU A O 1
ATOM 820 N N . SER A 1 102 ? 33.360 19.564 -20.164 1.00 44.94 102 SER A N 1
ATOM 821 C CA . SER A 1 102 ? 32.043 19.883 -20.699 1.00 44.94 102 SER A CA 1
ATOM 822 C C . SER A 1 102 ? 31.687 21.309 -20.322 1.00 44.94 102 SER A C 1
ATOM 824 O O . SER A 1 102 ? 31.443 21.633 -19.160 1.00 44.94 102 SER A O 1
ATOM 826 N N . GLU A 1 103 ? 31.751 22.104 -21.378 1.00 46.78 103 GLU A N 1
ATOM 827 C CA . GLU A 1 103 ? 31.392 23.491 -21.598 1.00 46.78 103 GLU A CA 1
ATOM 828 C C . GLU A 1 103 ? 30.204 24.024 -20.789 1.00 46.78 103 GLU A C 1
ATOM 830 O O . GLU A 1 103 ? 29.222 23.342 -20.489 1.00 46.78 103 GLU A O 1
ATOM 835 N N . GLN A 1 104 ? 30.361 25.312 -20.496 1.00 41.91 104 GLN A N 1
ATOM 836 C CA . GLN A 1 104 ? 29.444 26.222 -19.839 1.00 41.91 104 GLN A CA 1
ATOM 837 C C . GLN A 1 104 ? 28.041 26.239 -20.451 1.00 41.91 104 GLN A C 1
ATOM 839 O O . GLN A 1 104 ? 27.842 26.284 -21.661 1.00 41.91 104 GLN A O 1
ATOM 844 N N . GLU A 1 105 ? 27.088 26.268 -19.526 1.00 41.09 105 GLU A N 1
ATOM 845 C CA . GLU A 1 105 ? 25.991 27.230 -19.427 1.00 41.09 105 GLU A CA 1
ATOM 846 C C . GLU A 1 105 ? 25.985 28.361 -20.472 1.00 41.09 105 GLU A C 1
ATOM 848 O O . GLU A 1 105 ? 26.851 29.229 -20.455 1.00 41.09 105 GLU A O 1
ATOM 853 N N . ASP A 1 106 ? 24.914 28.425 -21.267 1.00 45.62 106 ASP A N 1
ATOM 854 C CA . ASP A 1 106 ? 24.317 29.703 -21.650 1.00 45.62 106 ASP A CA 1
ATOM 855 C C . ASP A 1 106 ? 22.807 29.638 -21.390 1.00 45.62 106 ASP A C 1
ATOM 857 O O . ASP A 1 106 ? 22.047 28.882 -22.005 1.00 45.62 106 ASP A O 1
ATOM 861 N N . GLN A 1 107 ? 22.418 30.409 -20.376 1.00 37.72 107 GLN A N 1
ATOM 862 C CA . GLN A 1 107 ? 21.060 30.800 -20.036 1.00 37.72 107 GLN A CA 1
ATOM 863 C C . GLN A 1 107 ? 20.637 31.926 -20.987 1.00 37.72 107 GLN A C 1
ATOM 865 O O . GLN A 1 107 ? 21.292 32.961 -21.022 1.00 37.72 107 GLN A O 1
ATOM 870 N N . GLU A 1 108 ? 19.505 31.780 -21.678 1.00 46.53 108 GLU A N 1
ATOM 871 C CA . GLU A 1 108 ? 18.779 32.932 -22.222 1.00 46.53 108 GLU A CA 1
ATOM 872 C C . GLU A 1 108 ? 17.457 33.122 -21.468 1.00 46.53 108 GLU A C 1
ATOM 874 O O . GLU A 1 108 ? 16.514 32.332 -21.549 1.00 46.53 108 GLU A O 1
ATOM 879 N N . GLU A 1 109 ? 17.505 34.181 -20.665 1.00 39.59 109 GLU A N 1
ATOM 880 C CA . GLU A 1 109 ? 16.478 35.119 -20.224 1.00 39.59 109 GLU A CA 1
ATOM 881 C C . GLU A 1 109 ? 15.059 34.960 -20.793 1.00 39.59 109 GLU A C 1
ATOM 883 O O . GLU A 1 109 ? 14.818 35.050 -21.995 1.00 39.59 109 GLU A O 1
ATOM 888 N N . SER A 1 110 ? 14.080 34.898 -19.887 1.00 39.12 110 SER A N 1
ATOM 889 C CA . SER A 1 110 ? 12.793 35.581 -20.066 1.00 39.12 110 SER A CA 1
ATOM 890 C C . SER A 1 110 ? 12.014 35.563 -18.751 1.00 39.12 110 SER A C 1
ATOM 892 O O . SER A 1 110 ? 11.240 34.640 -18.491 1.00 39.12 110 SER A O 1
ATOM 894 N N . SER A 1 111 ? 12.149 36.613 -17.947 1.00 34.91 111 SER A N 1
ATOM 895 C CA . SER A 1 111 ? 11.103 36.975 -16.989 1.00 34.91 111 SER A CA 1
ATOM 896 C C . SER A 1 111 ? 11.064 38.486 -16.805 1.00 34.91 111 SER A C 1
ATOM 898 O O . SER A 1 111 ? 11.972 39.075 -16.222 1.00 34.91 111 SER A O 1
ATOM 900 N N . GLU A 1 112 ? 9.998 39.076 -17.335 1.00 46.22 112 GLU A N 1
ATOM 901 C CA . GLU A 1 112 ? 9.537 40.423 -17.029 1.00 46.22 112 GLU A CA 1
ATOM 902 C C . GLU A 1 112 ? 9.090 40.499 -15.555 1.00 46.22 112 GLU A C 1
ATOM 904 O O . GLU A 1 112 ? 8.346 39.646 -15.066 1.00 46.22 112 GLU A O 1
ATOM 909 N N . GLU A 1 113 ? 9.570 41.540 -14.873 1.00 52.31 113 GLU A N 1
ATOM 910 C CA . GLU A 1 113 ? 8.987 42.200 -13.691 1.00 52.31 113 GLU A CA 1
ATOM 911 C C . GLU A 1 113 ? 7.522 42.668 -13.964 1.00 52.31 113 GLU A C 1
ATOM 913 O O . GLU A 1 113 ? 7.120 42.623 -15.132 1.00 52.31 113 GLU A O 1
ATOM 918 N N . PRO A 1 114 ? 6.709 43.193 -13.002 1.00 54.44 114 PRO A N 1
ATOM 919 C CA . PRO A 1 114 ? 7.114 43.850 -11.746 1.00 54.44 114 PRO A CA 1
ATOM 920 C C . PRO A 1 114 ? 6.176 43.696 -10.513 1.00 54.44 114 PRO A C 1
ATOM 922 O O . PRO A 1 114 ? 5.129 43.055 -10.554 1.00 54.44 114 PRO A O 1
ATOM 925 N N . GLU A 1 115 ? 6.596 44.403 -9.453 1.00 42.06 115 GLU A N 1
ATOM 926 C CA . GLU A 1 115 ? 5.819 45.125 -8.419 1.00 42.06 115 GLU A CA 1
ATOM 927 C C . GLU A 1 115 ? 5.850 44.595 -6.972 1.00 42.06 115 GLU A C 1
ATOM 929 O O . GLU A 1 115 ? 5.155 43.659 -6.587 1.00 42.06 115 GLU A O 1
ATOM 934 N N . ASP A 1 116 ? 6.699 45.278 -6.190 1.00 39.78 116 ASP A N 1
ATOM 935 C CA . ASP A 1 116 ? 6.368 46.059 -4.986 1.00 39.78 116 ASP A CA 1
ATOM 936 C C . ASP A 1 116 ? 5.372 45.483 -3.964 1.00 39.78 116 ASP A C 1
ATOM 938 O O . ASP A 1 116 ? 4.166 45.448 -4.191 1.00 39.78 116 ASP A O 1
ATOM 942 N N . SER A 1 117 ? 5.873 45.245 -2.745 1.00 42.91 117 SER A N 1
ATOM 943 C CA . SER A 1 117 ? 5.367 45.940 -1.548 1.00 42.91 117 SER A CA 1
ATOM 944 C C . SER A 1 117 ? 6.272 45.683 -0.331 1.00 42.91 117 SER A C 1
ATOM 946 O O . SER A 1 117 ? 6.330 44.567 0.187 1.00 42.91 117 SER A O 1
ATOM 948 N N . GLU A 1 118 ? 7.003 46.728 0.060 1.00 45.91 118 GLU A N 1
ATOM 949 C CA . GLU A 1 118 ? 7.120 47.319 1.410 1.00 45.91 118 GLU A CA 1
ATOM 950 C C . GLU A 1 118 ? 6.758 46.418 2.618 1.00 45.91 118 GLU A C 1
ATOM 952 O O . GLU A 1 118 ? 5.660 45.885 2.733 1.00 45.91 118 GLU A O 1
ATOM 957 N N . GLU A 1 119 ? 7.730 46.141 3.494 1.00 40.78 119 GLU A N 1
ATOM 958 C CA . GLU A 1 119 ? 7.944 46.854 4.775 1.00 40.78 119 GLU A CA 1
ATOM 959 C C . GLU A 1 119 ? 7.119 46.251 5.930 1.00 40.78 119 GLU A C 1
ATOM 961 O O . GLU A 1 119 ? 5.912 46.452 5.986 1.00 40.78 119 GLU A O 1
ATOM 966 N N . ASN A 1 120 ? 7.768 45.546 6.879 1.00 42.53 120 ASN A N 1
ATOM 967 C CA . ASN A 1 120 ? 7.616 45.852 8.314 1.00 42.53 120 ASN A CA 1
ATOM 968 C C . ASN A 1 120 ? 8.497 45.013 9.274 1.00 42.53 120 ASN A C 1
ATOM 970 O O . ASN A 1 120 ? 8.451 43.785 9.253 1.00 42.53 120 ASN A O 1
ATOM 974 N N . THR A 1 121 ? 9.188 45.743 10.168 1.00 36.91 121 THR A N 1
ATOM 975 C CA . THR A 1 121 ? 9.404 45.532 11.630 1.00 36.91 121 THR A CA 1
ATOM 976 C C . THR A 1 121 ? 9.939 44.185 12.135 1.00 36.91 121 THR A C 1
ATOM 978 O O . THR A 1 121 ? 9.275 43.164 12.027 1.00 36.91 121 THR A O 1
ATOM 981 N N . GLU A 1 122 ? 11.174 44.101 12.641 1.00 46.91 122 GLU A N 1
ATOM 982 C CA . GLU A 1 122 ? 11.681 44.544 13.966 1.00 46.91 122 GLU A CA 1
ATOM 983 C C . GLU A 1 122 ? 11.141 43.781 15.194 1.00 46.91 122 GLU A C 1
ATOM 985 O O . GLU A 1 122 ? 9.939 43.751 15.434 1.00 46.91 122 GLU A O 1
ATOM 990 N N . ALA A 1 123 ? 12.110 43.354 16.029 1.00 45.69 123 ALA A N 1
ATOM 991 C CA . ALA A 1 123 ? 12.050 43.159 17.489 1.00 45.69 123 ALA A CA 1
ATOM 992 C C . ALA A 1 123 ? 11.255 41.944 18.016 1.00 45.69 123 ALA A C 1
ATOM 994 O O . ALA A 1 123 ? 10.234 41.570 17.467 1.00 45.69 123 ALA A O 1
ATOM 995 N N . SER A 1 124 ? 11.571 41.294 19.138 1.00 42.50 124 SER A N 1
ATOM 996 C CA . SER A 1 124 ? 12.660 41.253 20.132 1.00 42.50 124 SER A CA 1
ATOM 997 C C . SER A 1 124 ? 12.188 40.218 21.193 1.00 42.50 124 SER A C 1
ATOM 999 O O . SER A 1 124 ? 11.134 39.610 21.018 1.00 42.50 124 SER A O 1
ATOM 1001 N N . SER A 1 125 ? 12.911 40.103 22.312 1.00 41.31 125 SER A N 1
ATOM 1002 C CA . SER A 1 125 ? 12.653 39.331 23.548 1.00 41.31 125 SER A CA 1
ATOM 1003 C C . SER A 1 125 ? 12.941 37.825 23.429 1.00 41.31 125 SER A C 1
ATOM 1005 O O . SER A 1 125 ? 12.208 37.110 22.759 1.00 41.31 125 SER A O 1
ATOM 1007 N N . ASP A 1 126 ? 14.029 37.262 23.964 1.00 46.81 126 ASP A N 1
ATOM 1008 C CA . ASP A 1 126 ? 14.738 37.521 25.233 1.00 46.81 126 ASP A CA 1
ATOM 1009 C C . ASP A 1 126 ? 13.827 37.286 26.451 1.00 46.81 126 ASP A C 1
ATOM 1011 O O . ASP A 1 126 ? 12.996 38.122 26.806 1.00 46.81 126 ASP A O 1
ATOM 1015 N N . THR A 1 127 ? 13.942 36.106 27.063 1.00 47.97 127 THR A N 1
ATOM 1016 C CA . THR A 1 127 ? 13.458 35.809 28.421 1.00 47.97 127 THR A CA 1
ATOM 1017 C C . THR A 1 127 ? 14.343 34.711 29.004 1.00 47.97 127 THR A C 1
ATOM 1019 O O . THR A 1 127 ? 14.047 33.521 28.927 1.00 47.97 127 THR A O 1
ATOM 1022 N N . GLU A 1 128 ? 15.473 35.146 29.554 1.00 53.03 128 GLU A N 1
ATOM 1023 C CA . GLU A 1 128 ? 16.098 34.510 30.710 1.00 53.03 128 GLU A CA 1
ATOM 1024 C C . GLU A 1 128 ? 15.312 34.868 31.987 1.00 53.03 128 GLU A C 1
ATOM 1026 O O . GLU A 1 128 ? 14.494 35.792 31.975 1.00 53.03 128 GLU A O 1
ATOM 1031 N N . ASN A 1 129 ? 15.656 34.186 33.088 1.00 40.47 129 ASN A N 1
ATOM 1032 C CA . ASN A 1 129 ? 15.272 34.418 34.489 1.00 40.47 129 ASN A CA 1
ATOM 1033 C C . ASN A 1 129 ? 14.172 33.478 35.023 1.00 40.47 129 ASN A C 1
ATOM 1035 O O . ASN A 1 129 ? 12.999 33.628 34.702 1.00 40.47 129 ASN A O 1
ATOM 1039 N N . SER A 1 130 ? 14.524 32.531 35.896 1.00 43.75 130 SER A N 1
ATOM 1040 C CA . SER A 1 130 ? 14.804 32.830 37.308 1.00 43.75 130 SER A CA 1
ATOM 1041 C C . SER A 1 130 ? 15.230 31.568 38.057 1.00 43.75 130 SER A C 1
ATOM 1043 O O . SER A 1 130 ? 14.562 30.535 37.998 1.00 43.75 130 SER A O 1
ATOM 1045 N N . GLU A 1 131 ? 16.341 31.710 38.765 1.00 45.25 131 GLU A N 1
ATOM 1046 C CA . GLU A 1 131 ? 16.783 30.880 39.877 1.00 45.25 131 GLU A CA 1
ATOM 1047 C C . GLU A 1 131 ? 15.772 30.920 41.043 1.00 45.25 131 GLU A C 1
ATOM 1049 O O . GLU A 1 131 ? 14.904 31.795 41.100 1.00 45.25 131 GLU A O 1
ATOM 1054 N N . ASP A 1 132 ? 15.980 29.986 41.973 1.00 38.53 132 ASP A N 1
ATOM 1055 C CA . ASP A 1 132 ? 15.950 30.158 43.432 1.00 38.53 132 ASP A CA 1
ATOM 1056 C C . ASP A 1 132 ? 14.967 29.344 44.298 1.00 38.53 132 ASP A C 1
ATOM 1058 O O . ASP A 1 132 ? 13.784 29.169 44.009 1.00 38.53 132 ASP A O 1
ATOM 1062 N N . GLU A 1 133 ? 15.564 28.952 45.429 1.00 45.59 133 GLU A N 1
ATOM 1063 C CA . GLU A 1 133 ? 15.038 28.524 46.730 1.00 45.59 133 GLU A CA 1
ATOM 1064 C C . GLU A 1 133 ? 14.788 27.031 47.027 1.00 45.59 133 GLU A C 1
ATOM 1066 O O . GLU A 1 133 ? 13.697 26.470 46.920 1.00 45.59 133 GLU A O 1
ATOM 1071 N N . ASP A 1 134 ? 15.867 26.441 47.559 1.00 43.72 134 ASP A N 1
ATOM 1072 C CA . ASP A 1 134 ? 15.901 25.567 48.733 1.00 43.72 134 ASP A CA 1
ATOM 1073 C C . ASP A 1 134 ? 14.776 25.819 49.758 1.00 43.72 134 ASP A C 1
ATOM 1075 O O . ASP A 1 134 ? 14.546 26.939 50.214 1.00 43.72 134 ASP A O 1
ATOM 1079 N N . THR A 1 135 ? 14.167 24.743 50.261 1.00 45.56 135 THR A N 1
ATOM 1080 C CA . THR A 1 135 ? 13.625 24.709 51.628 1.00 45.56 135 THR A CA 1
ATOM 1081 C C . THR A 1 135 ? 13.780 23.300 52.197 1.00 45.56 135 THR A C 1
ATOM 1083 O O . THR A 1 135 ? 13.122 22.354 51.763 1.00 45.56 135 THR A O 1
ATOM 1086 N N . ASP A 1 136 ? 14.686 23.199 53.165 1.00 41.03 136 ASP A N 1
ATOM 1087 C CA . ASP A 1 136 ? 14.995 22.031 53.986 1.00 41.03 136 ASP A CA 1
ATOM 1088 C C . ASP A 1 136 ? 14.169 22.035 55.294 1.00 41.03 136 ASP A C 1
ATOM 1090 O O . ASP A 1 136 ? 13.738 23.084 55.771 1.00 41.03 136 ASP A O 1
ATOM 1094 N N . GLU A 1 137 ? 14.016 20.839 55.868 1.00 43.81 137 GLU A N 1
ATOM 1095 C CA . GLU A 1 137 ? 13.585 20.489 57.231 1.00 43.81 137 GLU A CA 1
ATOM 1096 C C . GLU A 1 137 ? 12.203 20.942 57.762 1.00 43.81 137 GLU A C 1
ATOM 1098 O O . GLU A 1 137 ? 11.960 22.092 58.121 1.00 43.81 137 GLU A O 1
ATOM 1103 N N . SER A 1 138 ? 11.338 19.966 58.086 1.00 41.47 138 SER A N 1
ATOM 1104 C CA . SER A 1 138 ? 11.218 19.516 59.490 1.00 41.47 138 SER A CA 1
ATOM 1105 C C . SER A 1 138 ? 10.109 18.470 59.741 1.00 41.47 138 SER A C 1
ATOM 1107 O O . SER A 1 138 ? 8.946 18.622 59.384 1.00 41.47 138 SER A O 1
ATOM 1109 N N . THR A 1 139 ? 10.523 17.429 60.472 1.00 39.12 139 THR A N 1
ATOM 1110 C CA . THR A 1 139 ? 9.857 16.819 61.643 1.00 39.12 139 THR A CA 1
ATOM 1111 C C . THR A 1 139 ? 8.509 16.097 61.506 1.00 39.12 139 THR A C 1
ATOM 1113 O O . THR A 1 139 ? 7.435 16.684 61.536 1.00 39.12 139 THR A O 1
ATOM 1116 N N . GLU A 1 140 ? 8.613 14.765 61.526 1.00 50.56 140 GLU A N 1
ATOM 1117 C CA . GLU A 1 140 ? 7.958 13.848 62.477 1.00 50.56 140 GLU A CA 1
ATOM 1118 C C . GLU A 1 140 ? 6.583 14.245 63.050 1.00 50.56 140 GLU A C 1
ATOM 1120 O O . GLU A 1 140 ? 6.479 14.746 64.169 1.00 50.56 140 GLU A O 1
ATOM 1125 N N . ALA A 1 141 ? 5.509 13.917 62.323 1.00 49.69 141 ALA A N 1
ATOM 1126 C CA . ALA A 1 141 ? 4.152 13.822 62.881 1.00 49.69 141 ALA A CA 1
ATOM 1127 C C . ALA A 1 141 ? 3.203 12.939 62.029 1.00 49.69 141 ALA A C 1
ATOM 1129 O O . ALA A 1 141 ? 2.041 13.287 61.838 1.00 49.69 141 ALA A O 1
ATOM 1130 N N . SER A 1 142 ? 3.676 11.817 61.462 1.00 50.38 142 SER A N 1
ATOM 1131 C CA . SER A 1 142 ? 2.950 11.112 60.379 1.00 50.38 142 SER A CA 1
ATOM 1132 C C . SER A 1 142 ? 2.293 9.761 60.725 1.00 50.38 142 SER A C 1
ATOM 1134 O O . SER A 1 142 ? 1.719 9.144 59.830 1.00 50.38 142 SER A O 1
ATOM 1136 N N . GLU A 1 143 ? 2.310 9.267 61.965 1.00 52.28 143 GLU A N 1
ATOM 1137 C CA . GLU A 1 143 ? 1.746 7.923 62.234 1.00 52.28 143 GLU A CA 1
ATOM 1138 C C . GLU A 1 143 ? 0.273 7.901 62.679 1.00 52.28 143 GLU A C 1
ATOM 1140 O O . GLU A 1 143 ? -0.374 6.861 62.574 1.00 52.28 143 GLU A O 1
ATOM 1145 N N . GLU A 1 144 ? -0.310 9.031 63.095 1.00 50.56 144 GLU A N 1
ATOM 1146 C CA . GLU A 1 144 ? -1.716 9.069 63.548 1.00 50.56 144 GLU A CA 1
ATOM 1147 C C . GLU A 1 144 ? -2.697 9.607 62.487 1.00 50.56 144 GLU A C 1
ATOM 1149 O O . GLU A 1 144 ? -3.873 9.246 62.493 1.00 50.56 144 GLU A O 1
ATOM 1154 N N . ALA A 1 145 ? -2.217 10.389 61.512 1.00 51.53 145 ALA A N 1
ATOM 1155 C CA . ALA A 1 145 ? -3.031 10.902 60.402 1.00 51.53 145 ALA A CA 1
ATOM 1156 C C . ALA A 1 145 ? -3.223 9.884 59.257 1.00 51.53 145 ALA A C 1
ATOM 1158 O O . ALA A 1 145 ? -4.213 9.958 58.529 1.00 51.53 145 ALA A O 1
ATOM 1159 N N . ALA A 1 146 ? -2.328 8.897 59.126 1.00 54.94 146 ALA A N 1
ATOM 1160 C CA . ALA A 1 146 ? -2.417 7.865 58.091 1.00 54.94 146 ALA A CA 1
ATOM 1161 C C . ALA A 1 146 ? -3.593 6.892 58.315 1.00 54.94 146 ALA A C 1
ATOM 1163 O O . ALA A 1 146 ? -4.241 6.483 57.357 1.00 54.94 146 ALA A O 1
ATOM 1164 N N . LYS A 1 147 ? -3.947 6.590 59.573 1.00 56.31 147 LYS A N 1
ATOM 1165 C CA . LYS A 1 147 ? -5.059 5.672 59.890 1.00 56.31 147 LYS A CA 1
ATOM 1166 C C . LYS A 1 147 ? -6.454 6.248 59.635 1.00 56.31 147 LYS A C 1
ATOM 1168 O O . LYS A 1 147 ? -7.371 5.488 59.356 1.00 56.31 147 LYS A O 1
ATOM 1173 N N . LEU A 1 148 ? -6.626 7.569 59.706 1.00 56.69 148 LEU A N 1
ATOM 1174 C CA . LEU A 1 148 ? -7.914 8.227 59.425 1.00 56.69 148 LEU A CA 1
ATOM 1175 C C . LEU A 1 148 ? -8.140 8.484 57.923 1.00 56.69 148 LEU A C 1
ATOM 1177 O O . LEU A 1 148 ? -9.287 8.563 57.481 1.00 56.69 148 LEU A O 1
ATOM 1181 N N . ALA A 1 149 ? -7.067 8.571 57.129 1.00 54.44 149 ALA A N 1
ATOM 1182 C CA . ALA A 1 149 ? -7.149 8.646 55.668 1.00 54.44 149 ALA A CA 1
ATOM 1183 C C . ALA A 1 149 ? -7.471 7.282 55.024 1.00 54.44 149 ALA A C 1
ATOM 1185 O O . ALA A 1 149 ? -8.116 7.233 53.981 1.00 54.44 149 ALA A O 1
ATOM 1186 N N . GLU A 1 150 ? -7.076 6.176 55.662 1.00 53.81 150 GLU A N 1
ATOM 1187 C CA . GLU A 1 150 ? -7.382 4.819 55.188 1.00 53.81 150 GLU A CA 1
ATOM 1188 C C . GLU A 1 150 ? -8.869 4.458 55.403 1.00 53.81 150 GLU A C 1
ATOM 1190 O O . GLU A 1 150 ? -9.504 3.899 54.514 1.00 53.81 150 GLU A O 1
ATOM 1195 N N . GLU A 1 151 ? -9.483 4.900 56.509 1.00 54.16 151 GLU A N 1
ATOM 1196 C CA . GLU A 1 151 ? -10.904 4.633 56.814 1.00 54.16 151 GLU A CA 1
ATOM 1197 C C . GLU A 1 151 ? -11.890 5.496 55.992 1.00 54.16 151 GLU A C 1
ATOM 1199 O O . GLU A 1 151 ? -13.072 5.173 55.882 1.00 54.16 151 GLU A O 1
ATOM 1204 N N . THR A 1 152 ? -11.426 6.579 55.357 1.00 54.59 152 THR A N 1
ATOM 1205 C CA . THR A 1 152 ? -12.265 7.421 54.478 1.00 54.59 152 THR A CA 1
ATOM 1206 C C . THR A 1 152 ? -12.179 7.056 52.990 1.00 54.59 152 THR A C 1
ATOM 1208 O O . THR A 1 152 ? -12.982 7.563 52.206 1.00 54.59 152 THR A O 1
ATOM 1211 N N . LEU A 1 153 ? -11.288 6.135 52.596 1.00 49.41 153 LEU A N 1
ATOM 1212 C CA . LEU A 1 153 ? -11.145 5.666 51.208 1.00 49.41 153 LEU A CA 1
ATOM 1213 C C . LEU A 1 153 ? -11.948 4.390 50.885 1.00 49.41 153 LEU A C 1
ATOM 1215 O O . LEU A 1 153 ? -12.248 4.136 49.719 1.00 49.41 153 LEU A O 1
ATOM 1219 N N . GLU A 1 154 ? -12.371 3.618 51.890 1.00 52.91 154 GLU A N 1
ATOM 1220 C CA . GLU A 1 154 ? -13.165 2.387 51.692 1.00 52.91 154 GLU A CA 1
ATOM 1221 C C . GLU A 1 154 ? -14.654 2.643 51.364 1.00 52.91 154 GLU A C 1
ATOM 1223 O O . GLU A 1 154 ? -15.409 1.707 51.111 1.00 52.91 154 GLU A O 1
ATOM 1228 N N . GLY A 1 155 ? -15.090 3.909 51.316 1.00 47.66 155 GLY A N 1
ATOM 1229 C CA . GLY A 1 155 ? -16.481 4.299 51.045 1.00 47.66 155 GLY A CA 1
ATOM 1230 C C . GLY A 1 155 ? -16.806 4.761 49.616 1.00 47.66 155 GLY A C 1
ATOM 1231 O O . GLY A 1 155 ? -17.962 5.082 49.356 1.00 47.66 155 GLY A O 1
ATOM 1232 N N . GLN A 1 156 ? -15.833 4.829 48.694 1.00 46.16 156 GLN A N 1
ATOM 1233 C CA . GLN A 1 156 ? -16.026 5.336 47.316 1.00 46.16 156 GLN A CA 1
ATOM 1234 C C . GLN A 1 156 ? -15.566 4.357 46.217 1.00 46.16 156 GLN A C 1
ATOM 1236 O O . GLN A 1 156 ? -15.027 4.760 45.192 1.00 46.16 156 GLN A O 1
ATOM 1241 N N . THR A 1 157 ? -15.777 3.052 46.400 1.00 46.00 157 THR A N 1
ATOM 1242 C CA . THR A 1 157 ? -15.513 2.037 45.354 1.00 46.00 157 THR A CA 1
ATOM 1243 C C . THR A 1 157 ? -16.755 1.223 44.989 1.00 46.00 157 THR A C 1
ATOM 1245 O O . THR A 1 157 ? -16.696 0.017 44.757 1.00 46.00 157 THR A O 1
ATOM 1248 N N . GLN A 1 158 ? -17.904 1.888 44.892 1.00 54.41 158 GLN A N 1
ATOM 1249 C CA . GLN A 1 158 ? -19.105 1.335 44.268 1.00 54.41 158 GLN A CA 1
ATOM 1250 C C . GLN A 1 158 ? -19.739 2.398 43.368 1.00 54.41 158 GLN A C 1
ATOM 1252 O O . GLN A 1 158 ? -19.976 3.501 43.844 1.00 54.41 158 GLN A O 1
ATOM 1257 N N . GLU A 1 159 ? -20.023 2.012 42.112 1.00 48.00 159 GLU A N 1
ATOM 1258 C CA . GLU A 1 159 ? -20.629 2.811 41.018 1.00 48.00 159 GLU A CA 1
ATOM 1259 C C . GLU A 1 159 ? -19.589 3.726 40.325 1.00 48.00 159 GLU A C 1
ATOM 1261 O O . GLU A 1 159 ? -19.307 4.818 40.785 1.00 48.00 159 GLU A O 1
ATOM 1266 N N . ASP A 1 160 ? -18.799 3.316 39.327 1.00 45.47 160 ASP A N 1
ATOM 1267 C CA . ASP A 1 160 ? -19.171 2.808 38.003 1.00 45.47 160 ASP A CA 1
ATOM 1268 C C . ASP A 1 160 ? -18.061 1.894 37.447 1.00 45.47 160 ASP A C 1
ATOM 1270 O O . ASP A 1 160 ? -17.227 2.292 36.631 1.00 45.47 160 ASP A O 1
ATOM 1274 N N . SER A 1 161 ? -18.045 0.621 37.847 1.00 46.66 161 SER A N 1
ATOM 1275 C CA . SER A 1 161 ? -17.358 -0.396 37.043 1.00 46.66 161 SER A CA 1
ATOM 1276 C C . SER A 1 161 ? -18.285 -0.754 35.884 1.00 46.66 161 SER A C 1
ATOM 1278 O O . SER A 1 161 ? -18.945 -1.792 35.881 1.00 46.66 161 SER A O 1
ATOM 1280 N N . ALA A 1 162 ? -18.409 0.177 34.933 1.00 53.03 162 ALA A N 1
ATOM 1281 C CA . ALA A 1 162 ? -18.949 -0.134 33.625 1.00 53.03 162 ALA A CA 1
ATOM 1282 C C . ALA A 1 162 ? -18.129 -1.314 33.102 1.00 53.03 162 ALA A C 1
ATOM 1284 O O . ALA A 1 162 ? -16.910 -1.205 32.966 1.00 53.03 162 ALA A O 1
ATOM 1285 N N . GLU A 1 163 ? -18.787 -2.455 32.893 1.00 49.41 163 GLU A N 1
ATOM 1286 C CA . GLU A 1 163 ? -18.200 -3.614 32.235 1.00 49.41 163 GLU A CA 1
ATOM 1287 C C . GLU A 1 163 ? -17.495 -3.126 30.967 1.00 49.41 163 GLU A C 1
ATOM 1289 O O . GLU A 1 163 ? -18.138 -2.836 29.954 1.00 49.41 163 GLU A O 1
ATOM 1294 N N . VAL A 1 164 ? -16.165 -3.022 31.020 1.00 55.94 164 VAL A N 1
ATOM 1295 C CA . VAL A 1 164 ? -15.335 -2.839 29.836 1.00 55.94 164 VAL A CA 1
ATOM 1296 C C . VAL A 1 164 ? -15.466 -4.152 29.084 1.00 55.94 164 VAL A C 1
ATOM 1298 O O . VAL A 1 164 ? -14.695 -5.088 29.288 1.00 55.94 164 VAL A O 1
ATOM 1301 N N . LYS A 1 165 ? -16.522 -4.263 28.270 1.00 62.03 165 LYS A N 1
ATOM 1302 C CA . LYS A 1 165 ? -16.656 -5.315 27.270 1.00 62.03 165 LYS A CA 1
ATOM 1303 C C . LYS A 1 165 ? -15.346 -5.286 26.508 1.00 62.03 165 LYS A C 1
ATOM 1305 O O . LYS A 1 165 ? -15.059 -4.300 25.834 1.00 62.03 165 LYS A O 1
ATOM 1310 N N . SER A 1 166 ? -14.526 -6.315 26.695 1.00 62.66 166 SER A N 1
ATOM 1311 C CA . SER A 1 166 ? -13.234 -6.436 26.040 1.00 62.66 166 SER A CA 1
ATOM 1312 C C . SER A 1 166 ? -13.485 -6.438 24.537 1.00 62.66 166 SER A C 1
ATOM 1314 O O . SER A 1 166 ? -13.910 -7.433 23.948 1.00 62.66 166 SER A O 1
ATOM 1316 N N . ARG A 1 167 ? -13.330 -5.264 23.922 1.00 68.88 167 ARG A N 1
ATOM 1317 C CA . ARG A 1 167 ? -13.537 -5.092 22.491 1.00 68.88 167 ARG A CA 1
ATOM 1318 C C . ARG A 1 167 ? -12.480 -5.909 21.760 1.00 68.88 167 ARG A C 1
ATOM 1320 O O . ARG A 1 167 ? -11.333 -6.008 22.199 1.00 68.88 167 ARG A O 1
ATOM 1327 N N . ALA A 1 168 ? -12.891 -6.533 20.660 1.00 77.00 168 ALA A N 1
ATOM 1328 C CA . ALA A 1 168 ? -11.960 -7.224 19.785 1.00 77.00 168 ALA A CA 1
ATOM 1329 C C . ALA A 1 168 ? -10.901 -6.226 19.278 1.00 77.00 168 ALA A C 1
ATOM 1331 O O . ALA A 1 168 ? -11.227 -5.055 19.069 1.00 77.00 168 ALA A O 1
ATOM 1332 N N . PRO A 1 169 ? -9.647 -6.661 19.079 1.00 81.88 169 PRO A N 1
ATOM 1333 C CA . PRO A 1 169 ? -8.610 -5.787 18.550 1.00 81.88 169 PRO A CA 1
ATOM 1334 C C . PRO A 1 169 ? -9.017 -5.260 17.171 1.00 81.88 169 PRO A C 1
ATOM 1336 O O . PRO A 1 169 ? -9.505 -6.017 16.327 1.00 81.88 169 PRO A O 1
ATOM 1339 N N . PHE A 1 170 ? -8.796 -3.964 16.946 1.00 85.62 170 PHE A N 1
ATOM 1340 C CA . PHE A 1 170 ? -9.106 -3.311 15.679 1.00 85.62 170 PHE A CA 1
ATOM 1341 C C . PHE A 1 170 ? -8.403 -4.003 14.500 1.00 85.62 170 PHE A C 1
ATOM 1343 O O . PHE A 1 170 ? -7.202 -4.292 14.544 1.00 85.62 170 PHE A O 1
ATOM 1350 N N . GLN A 1 171 ? -9.154 -4.238 13.420 1.00 88.88 171 GLN A N 1
ATOM 1351 C CA . GLN A 1 171 ? -8.656 -4.827 12.182 1.00 88.88 171 GLN A CA 1
ATOM 1352 C C . GLN A 1 171 ? -8.795 -3.836 11.024 1.00 88.88 171 GLN A C 1
ATOM 1354 O O . GLN A 1 171 ? -9.854 -3.253 10.806 1.00 88.88 171 GLN A O 1
ATOM 1359 N N . ARG A 1 172 ? -7.729 -3.688 10.229 1.00 91.25 172 ARG A N 1
ATOM 1360 C CA . ARG A 1 172 ? -7.698 -2.777 9.074 1.00 91.25 172 ARG A CA 1
ATOM 1361 C C . ARG A 1 172 ? -8.740 -3.150 8.020 1.00 91.25 172 ARG A C 1
ATOM 1363 O O . ARG A 1 172 ? -8.699 -4.248 7.454 1.00 91.25 172 ARG A O 1
ATOM 1370 N N . VAL A 1 173 ? -9.592 -2.191 7.683 1.00 93.19 173 VAL A N 1
ATOM 1371 C CA . VAL A 1 173 ? -10.680 -2.331 6.707 1.00 93.19 173 VAL A CA 1
ATOM 1372 C C . VAL A 1 173 ? -10.182 -1.981 5.298 1.00 93.19 173 VAL A C 1
ATOM 1374 O O . VAL A 1 173 ? -9.174 -1.301 5.135 1.00 93.19 173 VAL A O 1
ATOM 1377 N N . VAL A 1 174 ? -10.823 -2.513 4.255 1.00 94.56 174 VAL A N 1
ATOM 1378 C CA . VAL A 1 174 ? -10.575 -2.089 2.865 1.00 94.56 174 VAL A CA 1
ATOM 1379 C C . VAL A 1 174 ? -11.648 -1.066 2.482 1.00 94.56 174 VAL A C 1
ATOM 1381 O O . VAL A 1 174 ? -12.823 -1.357 2.712 1.00 94.56 174 VAL A O 1
ATOM 1384 N N . PRO A 1 175 ? -11.290 0.092 1.897 1.00 95.62 175 PRO A N 1
ATOM 1385 C CA . PRO A 1 175 ? -12.270 1.105 1.513 1.00 95.62 175 PRO A CA 1
ATOM 1386 C C . PRO A 1 175 ? -13.270 0.640 0.454 1.00 95.62 175 PRO A C 1
ATOM 1388 O O . PRO A 1 175 ? -13.097 -0.393 -0.203 1.00 95.62 175 PRO A O 1
ATOM 1391 N N . HIS A 1 176 ? -14.293 1.467 0.229 1.00 93.44 176 HIS A N 1
ATOM 1392 C CA . HIS A 1 176 ? -15.260 1.257 -0.846 1.00 93.44 176 HIS A CA 1
ATOM 1393 C C . HIS A 1 176 ? -14.577 1.176 -2.211 1.00 93.44 176 HIS A C 1
ATOM 1395 O O . HIS A 1 176 ? -13.613 1.885 -2.499 1.00 93.44 176 HIS A O 1
ATOM 1401 N N . SER A 1 177 ? -15.136 0.351 -3.100 1.00 92.81 177 SER A N 1
ATOM 1402 C CA . SER A 1 177 ? -14.574 0.090 -4.436 1.00 92.81 177 SER A CA 1
ATOM 1403 C C . SER A 1 177 ? -14.311 1.339 -5.292 1.00 92.81 177 SER A C 1
ATOM 1405 O O . SER A 1 177 ? -13.454 1.294 -6.168 1.00 92.81 177 SER A O 1
ATOM 1407 N N . SER A 1 178 ? -15.008 2.451 -5.035 1.00 94.19 178 SER A N 1
ATOM 1408 C CA . SER A 1 178 ? -14.814 3.737 -5.718 1.00 94.19 178 SER A CA 1
ATOM 1409 C C . SER A 1 178 ? -13.532 4.469 -5.309 1.00 94.19 178 SER A C 1
ATOM 1411 O O . SER A 1 178 ? -13.008 5.253 -6.095 1.00 94.19 178 SER A O 1
ATOM 1413 N N . GLN A 1 179 ? -13.030 4.226 -4.097 1.00 94.69 179 GLN A N 1
ATOM 1414 C CA . GLN A 1 179 ? -11.806 4.829 -3.558 1.00 94.69 179 GLN A CA 1
ATOM 1415 C C . GLN A 1 179 ? -10.574 3.939 -3.777 1.00 94.69 179 GLN A C 1
ATOM 1417 O O . GLN A 1 179 ? -9.443 4.364 -3.531 1.00 94.69 179 GLN A O 1
ATOM 1422 N N . VAL A 1 180 ? -10.787 2.702 -4.233 1.00 97.00 180 VAL A N 1
ATOM 1423 C CA . VAL A 1 180 ? -9.723 1.738 -4.500 1.00 97.00 180 VAL A CA 1
ATOM 1424 C C . VAL A 1 180 ? -9.256 1.870 -5.945 1.00 97.00 180 VAL A C 1
ATOM 1426 O O . VAL A 1 180 ? -9.946 1.512 -6.902 1.00 97.00 180 VAL A O 1
ATOM 1429 N N . ALA A 1 181 ? -8.029 2.344 -6.088 1.00 96.44 181 ALA A N 1
ATOM 1430 C CA . ALA A 1 181 ? -7.313 2.377 -7.344 1.00 96.44 181 ALA A CA 1
ATOM 1431 C C . ALA A 1 181 ? -6.765 1.000 -7.703 1.00 96.44 181 ALA A C 1
ATOM 1433 O O . ALA A 1 181 ? -6.435 0.179 -6.839 1.00 96.44 181 ALA A O 1
ATOM 1434 N N . HIS A 1 182 ? -6.616 0.765 -9.002 1.00 96.50 182 HIS A N 1
ATOM 1435 C CA . HIS A 1 182 ? -6.057 -0.477 -9.505 1.00 96.50 182 HIS A CA 1
ATOM 1436 C C . HIS A 1 182 ? -4.747 -0.203 -10.219 1.00 96.50 182 HIS A C 1
ATOM 1438 O O . HIS A 1 182 ? -4.597 0.781 -10.945 1.00 96.50 182 HIS A O 1
ATOM 1444 N N . GLY A 1 183 ? -3.816 -1.134 -10.069 1.00 95.62 183 GLY A N 1
ATOM 1445 C CA . GLY A 1 183 ? -2.531 -1.036 -10.721 1.00 95.62 183 GLY A CA 1
ATOM 1446 C C . GLY A 1 183 ? -1.952 -2.373 -11.130 1.00 95.62 183 GLY A C 1
ATOM 1447 O O . GLY A 1 183 ? -2.455 -3.450 -10.802 1.00 95.62 183 GLY A O 1
ATOM 1448 N N . GLU A 1 184 ? -0.842 -2.270 -11.840 1.00 95.75 184 GLU A N 1
ATOM 1449 C CA . GLU A 1 184 ? 0.051 -3.376 -12.131 1.00 95.75 184 GLU A CA 1
ATOM 1450 C C . GLU A 1 184 ? 1.463 -2.991 -11.721 1.00 95.75 184 GLU A C 1
ATOM 1452 O O . GLU A 1 184 ? 1.918 -1.874 -11.969 1.00 95.75 184 GLU A O 1
ATOM 1457 N N . VAL A 1 185 ? 2.184 -3.947 -11.158 1.00 95.94 185 VAL A N 1
ATOM 1458 C CA . VAL A 1 185 ? 3.620 -3.838 -10.939 1.00 95.94 185 VAL A CA 1
ATOM 1459 C C . VAL A 1 185 ? 4.339 -4.953 -11.675 1.00 95.94 185 VAL A C 1
ATOM 1461 O O . VAL A 1 185 ? 3.821 -6.059 -11.844 1.00 95.94 185 VAL A O 1
ATOM 1464 N N . VAL A 1 186 ? 5.534 -4.645 -12.157 1.00 94.50 186 VAL A N 1
ATOM 1465 C CA . VAL A 1 186 ? 6.446 -5.641 -12.702 1.00 94.50 186 VAL A CA 1
ATOM 1466 C C . VAL A 1 186 ? 7.280 -6.191 -11.554 1.00 94.50 186 VAL A C 1
ATOM 1468 O O . VAL A 1 186 ? 7.848 -5.411 -10.802 1.00 94.50 186 VAL A O 1
ATOM 1471 N N . LEU A 1 187 ? 7.391 -7.515 -11.428 1.00 92.19 187 LEU A N 1
ATOM 1472 C CA . LEU A 1 187 ? 8.108 -8.127 -10.306 1.00 92.19 187 LEU A CA 1
ATOM 1473 C C . LEU A 1 187 ? 9.571 -7.651 -10.187 1.00 92.19 187 LEU A C 1
ATOM 1475 O O . LEU A 1 187 ? 10.051 -7.469 -9.077 1.00 92.19 187 LEU A O 1
ATOM 1479 N N . SER A 1 188 ? 10.254 -7.380 -11.305 1.00 92.25 188 SER A N 1
ATOM 1480 C CA . SER A 1 188 ? 11.623 -6.832 -11.305 1.00 92.25 188 SER A CA 1
ATOM 1481 C C . SER A 1 188 ? 11.738 -5.420 -10.726 1.00 92.25 188 SER A C 1
ATOM 1483 O O . SER A 1 188 ? 12.829 -5.001 -10.362 1.00 92.25 188 SER A O 1
ATOM 1485 N N . ASP A 1 189 ? 10.630 -4.679 -10.678 1.00 94.75 189 ASP A N 1
ATOM 1486 C CA . ASP A 1 189 ? 10.578 -3.297 -10.201 1.00 94.75 189 ASP A CA 1
ATOM 1487 C C . ASP A 1 189 ? 10.219 -3.227 -8.701 1.00 94.75 189 ASP A C 1
ATOM 1489 O O . ASP A 1 189 ? 10.093 -2.127 -8.158 1.00 94.75 189 ASP A O 1
ATOM 1493 N N . VAL A 1 190 ? 10.034 -4.374 -8.030 1.00 95.81 190 VAL A N 1
ATOM 1494 C CA . VAL A 1 190 ? 9.757 -4.471 -6.588 1.00 95.81 190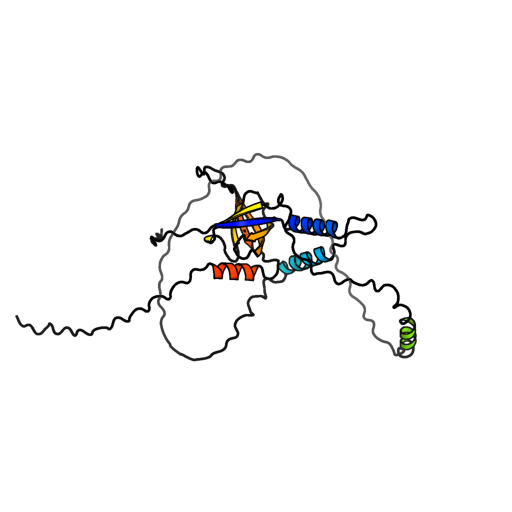 VAL A CA 1
ATOM 1495 C C . VAL A 1 190 ? 11.072 -4.677 -5.838 1.00 95.81 190 VAL A C 1
ATOM 1497 O O . VAL A 1 190 ? 11.676 -5.742 -5.918 1.00 95.81 190 VAL A O 1
ATOM 1500 N N . LEU A 1 191 ? 11.508 -3.667 -5.087 1.00 95.81 191 LEU A N 1
ATOM 1501 C CA . LEU A 1 191 ? 12.663 -3.749 -4.190 1.00 95.81 191 LEU A CA 1
ATOM 1502 C C . LEU A 1 191 ? 12.194 -3.705 -2.733 1.00 95.81 191 LEU A C 1
ATOM 1504 O O . LEU A 1 191 ? 11.063 -3.328 -2.450 1.00 95.81 191 LEU A O 1
ATOM 1508 N N . MET A 1 192 ? 13.068 -4.040 -1.783 1.00 95.44 192 MET A N 1
ATOM 1509 C CA . MET A 1 192 ? 12.715 -3.968 -0.357 1.00 95.44 192 MET A CA 1
ATOM 1510 C C . MET A 1 192 ? 12.475 -2.537 0.142 1.00 95.44 192 MET A C 1
ATOM 1512 O O . MET A 1 192 ? 11.758 -2.362 1.115 1.00 95.44 192 MET A O 1
ATOM 1516 N N . SER A 1 193 ? 13.057 -1.516 -0.490 1.00 96.75 193 SER A N 1
ATOM 1517 C CA . SER A 1 193 ? 12.914 -0.114 -0.066 1.00 96.75 193 SER A CA 1
ATOM 1518 C C . SER A 1 193 ? 11.926 0.681 -0.913 1.00 96.75 193 SER A C 1
ATOM 1520 O O . SER A 1 193 ? 11.269 1.588 -0.418 1.00 96.75 193 SER A O 1
ATOM 1522 N N . GLN A 1 194 ? 11.806 0.362 -2.198 1.00 97.44 194 GLN A N 1
ATOM 1523 C CA . GLN A 1 194 ? 11.041 1.153 -3.157 1.00 97.44 194 GLN A CA 1
ATOM 1524 C C . GLN A 1 194 ? 10.429 0.263 -4.232 1.00 97.44 194 GLN A C 1
ATOM 1526 O O . GLN A 1 194 ? 10.877 -0.857 -4.471 1.00 97.44 194 GLN A O 1
ATOM 1531 N N . MET A 1 195 ? 9.439 0.793 -4.938 1.00 97.56 195 MET A N 1
ATOM 1532 C CA . MET A 1 195 ? 8.797 0.085 -6.034 1.00 97.56 195 MET A CA 1
ATOM 1533 C C . MET A 1 195 ? 8.375 1.047 -7.140 1.00 97.56 195 MET A C 1
ATOM 1535 O O . MET A 1 195 ? 7.966 2.180 -6.875 1.00 97.56 195 MET A O 1
ATOM 1539 N N . LEU A 1 196 ? 8.461 0.599 -8.395 1.00 97.31 196 LEU A N 1
ATOM 1540 C CA . LEU A 1 196 ? 7.836 1.289 -9.523 1.00 97.31 196 LEU A CA 1
ATOM 1541 C C . LEU A 1 196 ? 6.583 0.534 -9.948 1.00 97.31 196 LEU A C 1
ATOM 1543 O O . LEU A 1 196 ? 6.630 -0.654 -10.240 1.00 97.31 196 LEU A O 1
ATOM 1547 N N . LEU A 1 197 ? 5.461 1.238 -10.024 1.00 96.62 197 LEU A N 1
ATOM 1548 C CA . LEU A 1 197 ? 4.166 0.654 -10.344 1.00 96.62 197 LEU A CA 1
ATOM 1549 C C . LEU A 1 197 ? 3.425 1.485 -11.392 1.00 96.62 197 LEU A C 1
ATOM 1551 O O . LEU A 1 197 ? 3.756 2.645 -11.644 1.00 96.62 197 LEU A O 1
ATOM 1555 N N . PHE A 1 198 ? 2.409 0.888 -12.003 1.00 95.62 198 PHE A N 1
ATOM 1556 C CA . PHE A 1 198 ? 1.496 1.546 -12.926 1.00 95.62 198 PHE A CA 1
ATOM 1557 C C . PHE A 1 198 ? 0.103 1.603 -12.311 1.00 95.62 198 PHE A C 1
ATOM 1559 O O . PHE A 1 198 ? -0.361 0.604 -11.770 1.00 95.62 198 PHE A O 1
ATOM 1566 N N . THR A 1 199 ? -0.570 2.744 -12.408 1.00 95.62 199 THR A N 1
ATOM 1567 C CA . THR A 1 199 ? -1.901 2.961 -11.825 1.00 95.62 199 THR A CA 1
ATOM 1568 C C . THR A 1 199 ? -2.821 3.725 -12.781 1.00 95.62 199 THR A C 1
ATOM 1570 O O . THR A 1 199 ? -2.369 4.397 -13.717 1.00 95.62 199 THR A O 1
ATOM 1573 N N . ASP A 1 200 ? -4.129 3.555 -12.590 1.00 93.94 200 ASP A N 1
ATOM 1574 C CA . ASP A 1 200 ? -5.187 4.230 -13.346 1.00 93.94 200 ASP A CA 1
ATOM 1575 C C . ASP A 1 200 ? -5.496 5.633 -12.813 1.00 93.94 200 ASP A C 1
ATOM 1577 O O . ASP A 1 200 ? -5.968 6.494 -13.555 1.00 93.94 200 ASP A O 1
ATOM 1581 N N . THR A 1 201 ? -5.157 5.885 -11.555 1.00 94.00 201 THR A N 1
ATOM 1582 C CA . THR A 1 201 ? -5.451 7.120 -10.829 1.00 94.00 201 THR A CA 1
ATOM 1583 C C . THR A 1 201 ? -4.181 7.916 -10.563 1.00 94.00 201 THR A C 1
ATOM 1585 O O . THR A 1 201 ? -3.061 7.417 -10.677 1.00 94.00 201 THR A O 1
ATOM 1588 N N . THR A 1 202 ? -4.342 9.203 -10.278 1.00 94.62 202 THR A N 1
ATOM 1589 C CA . THR A 1 202 ? -3.237 10.099 -9.928 1.00 94.62 202 THR A CA 1
ATOM 1590 C C . THR A 1 202 ? -3.188 10.303 -8.422 1.00 94.62 202 THR A C 1
ATOM 1592 O O . THR A 1 202 ? -4.229 10.508 -7.802 1.00 94.62 202 THR A O 1
ATOM 1595 N N . TYR A 1 203 ? -1.983 10.303 -7.863 1.00 96.00 203 TYR A N 1
ATOM 1596 C CA . TYR A 1 203 ? -1.719 10.578 -6.453 1.00 96.00 203 TYR A CA 1
ATOM 1597 C C . TYR A 1 203 ? -0.894 11.850 -6.299 1.00 96.00 203 TYR A C 1
ATOM 1599 O O . TYR A 1 203 ? -0.219 12.279 -7.239 1.00 96.00 203 TYR A O 1
ATOM 1607 N N . ILE A 1 204 ? -0.954 12.439 -5.108 1.00 96.31 204 ILE A N 1
ATOM 1608 C CA . ILE A 1 204 ? -0.158 13.611 -4.743 1.00 96.31 204 ILE A CA 1
ATOM 1609 C C . ILE A 1 204 ? 1.211 13.132 -4.237 1.00 96.31 204 ILE A C 1
ATOM 1611 O O . ILE A 1 204 ? 1.323 12.064 -3.635 1.00 96.31 204 ILE A O 1
ATOM 1615 N N . LEU A 1 205 ? 2.265 13.903 -4.504 1.00 97.69 205 LEU A N 1
ATOM 1616 C CA . LEU A 1 205 ? 3.604 13.628 -3.974 1.00 97.69 205 LEU A CA 1
ATOM 1617 C C . LEU A 1 205 ? 3.600 13.725 -2.439 1.00 97.69 205 LEU A C 1
ATOM 1619 O O . LEU A 1 205 ? 2.920 14.580 -1.879 1.00 97.69 205 LEU A O 1
ATOM 1623 N N . GLY A 1 206 ? 4.329 12.837 -1.767 1.00 96.75 206 GLY A N 1
ATOM 1624 C CA . GLY A 1 206 ? 4.358 12.722 -0.305 1.00 96.75 206 GLY A CA 1
ATOM 1625 C C . GLY A 1 206 ? 3.129 12.041 0.306 1.00 96.75 206 GLY A C 1
ATOM 1626 O O . GLY A 1 206 ? 3.006 11.921 1.522 1.00 96.75 206 GLY A O 1
ATOM 1627 N N . GLN A 1 207 ? 2.177 11.586 -0.514 1.00 96.62 207 GLN A N 1
ATOM 1628 C CA . GLN A 1 207 ? 0.960 10.967 -0.006 1.00 96.62 207 GLN A CA 1
ATOM 1629 C C . GLN A 1 207 ? 1.224 9.548 0.510 1.00 96.62 207 GLN A C 1
ATOM 1631 O O . GLN A 1 207 ? 1.784 8.713 -0.203 1.00 96.62 207 GLN A O 1
ATOM 1636 N N . ASN A 1 208 ? 0.742 9.259 1.723 1.00 96.19 208 ASN A N 1
ATOM 1637 C CA . ASN A 1 208 ? 0.740 7.914 2.292 1.00 96.19 208 ASN A CA 1
ATOM 1638 C C . ASN A 1 208 ? -0.375 7.067 1.672 1.00 96.19 208 ASN A C 1
ATOM 1640 O O . ASN A 1 208 ? -1.570 7.390 1.757 1.00 96.19 208 ASN A O 1
ATOM 1644 N N . ILE A 1 209 ? 0.028 5.960 1.065 1.00 97.25 209 ILE A N 1
ATOM 1645 C CA . ILE A 1 209 ? -0.849 4.997 0.418 1.00 97.25 209 ILE A CA 1
ATOM 1646 C C . ILE A 1 209 ? -0.613 3.603 0.983 1.00 97.25 209 ILE A C 1
ATOM 1648 O O . ILE A 1 209 ? 0.469 3.254 1.451 1.00 97.25 209 ILE A O 1
ATOM 1652 N N . ILE A 1 210 ? -1.650 2.787 0.899 1.00 97.44 210 ILE A N 1
ATOM 1653 C CA . ILE A 1 210 ? -1.604 1.370 1.218 1.00 97.44 210 ILE A CA 1
ATOM 1654 C C . ILE A 1 210 ? -1.686 0.611 -0.093 1.00 97.44 210 ILE A C 1
ATOM 1656 O O . ILE A 1 210 ? -2.569 0.876 -0.910 1.00 97.44 210 ILE A O 1
ATOM 1660 N N . ILE A 1 211 ? -0.765 -0.326 -0.292 1.00 97.81 211 ILE A N 1
ATOM 1661 C CA . ILE A 1 211 ? -0.694 -1.167 -1.481 1.00 97.81 211 ILE A CA 1
ATOM 1662 C C . ILE A 1 211 ? -0.967 -2.604 -1.064 1.00 97.81 211 ILE A C 1
ATOM 1664 O O . ILE A 1 211 ? -0.272 -3.160 -0.220 1.00 97.81 211 ILE A O 1
ATOM 1668 N N . GLU A 1 212 ? -1.969 -3.215 -1.676 1.00 97.62 212 GLU A N 1
ATOM 1669 C CA . GLU A 1 212 ? -2.307 -4.618 -1.502 1.00 97.62 212 GLU A CA 1
ATOM 1670 C C . GLU A 1 212 ? -1.887 -5.415 -2.737 1.00 97.62 212 GLU A C 1
ATOM 1672 O O . GLU A 1 212 ? -2.347 -5.163 -3.858 1.00 97.62 212 GLU A O 1
ATOM 1677 N N . PHE A 1 213 ? -1.028 -6.407 -2.523 1.00 97.12 213 PHE A N 1
ATOM 1678 C CA . PHE A 1 213 ? -0.569 -7.312 -3.568 1.00 97.12 213 PHE A CA 1
ATOM 1679 C C . PHE A 1 213 ? -1.593 -8.426 -3.785 1.00 97.12 213 PHE A C 1
ATOM 1681 O O . PHE A 1 213 ? -1.842 -9.228 -2.888 1.00 97.12 213 PHE A O 1
ATOM 1688 N N . LEU A 1 214 ? -2.165 -8.520 -4.990 1.00 95.62 214 LEU A N 1
ATOM 1689 C CA . LEU A 1 214 ? -3.114 -9.579 -5.350 1.00 95.62 214 LEU A CA 1
ATOM 1690 C C . LEU A 1 214 ? -2.373 -10.834 -5.824 1.00 95.62 214 LEU A C 1
ATOM 1692 O O . LEU A 1 214 ? -2.418 -11.213 -6.995 1.00 95.62 214 LEU A O 1
ATOM 1696 N N . VAL A 1 215 ? -1.654 -11.459 -4.899 1.00 93.00 215 VAL A N 1
ATOM 1697 C CA . VAL A 1 215 ? -0.942 -12.728 -5.105 1.00 93.00 215 VAL A CA 1
ATOM 1698 C C . VAL A 1 215 ? -1.661 -13.861 -4.369 1.00 93.00 215 VAL A C 1
ATOM 1700 O O . VAL A 1 215 ? -2.675 -13.632 -3.714 1.00 93.00 215 VAL A O 1
ATOM 1703 N N . THR A 1 216 ? -1.153 -15.095 -4.461 1.00 89.50 216 THR A N 1
ATOM 1704 C CA . THR A 1 216 ? -1.762 -16.279 -3.820 1.00 89.50 216 THR A CA 1
ATOM 1705 C C . THR A 1 216 ? -2.065 -16.060 -2.334 1.00 89.50 216 THR A C 1
ATOM 1707 O O . THR A 1 216 ? -3.098 -16.509 -1.844 1.00 89.50 216 THR A O 1
ATOM 1710 N N . LYS A 1 217 ? -1.176 -15.349 -1.630 1.00 93.06 217 LYS A N 1
ATOM 1711 C CA . LYS A 1 217 ? -1.380 -14.867 -0.261 1.00 93.06 217 LYS A CA 1
ATOM 1712 C C . LYS A 1 217 ? -1.365 -13.333 -0.274 1.00 93.06 217 LYS A C 1
ATOM 1714 O O . LYS A 1 217 ? -0.274 -12.765 -0.297 1.00 93.06 217 LYS A O 1
ATOM 1719 N N . PRO A 1 218 ? -2.524 -12.656 -0.321 1.00 94.31 218 PRO A N 1
ATOM 1720 C CA . PRO A 1 218 ? -2.543 -11.205 -0.396 1.00 94.31 218 PRO A CA 1
ATOM 1721 C C . PRO A 1 218 ? -1.986 -10.594 0.887 1.00 94.31 218 PRO A C 1
ATOM 1723 O O . PRO A 1 218 ? -2.279 -11.055 1.990 1.00 94.31 218 PRO A O 1
ATOM 1726 N N . PHE A 1 219 ? -1.189 -9.545 0.734 1.00 96.00 219 PHE A N 1
ATOM 1727 C CA . PHE A 1 219 ? -0.627 -8.790 1.847 1.00 96.00 219 PHE A CA 1
ATOM 1728 C C . PHE A 1 219 ? -0.640 -7.298 1.527 1.00 96.00 219 PHE A C 1
ATOM 1730 O O . PHE A 1 219 ? -0.700 -6.900 0.360 1.00 96.00 219 PHE A O 1
ATOM 1737 N N . LYS A 1 220 ? -0.620 -6.482 2.582 1.00 96.50 220 LYS A N 1
ATOM 1738 C CA . LYS A 1 220 ? -0.672 -5.021 2.508 1.00 96.50 220 LYS A CA 1
ATOM 1739 C C . LYS A 1 220 ? 0.679 -4.445 2.917 1.00 96.50 220 LYS A C 1
ATOM 1741 O O . LYS A 1 220 ? 1.320 -4.983 3.815 1.00 96.50 220 LYS A O 1
ATOM 1746 N N . VAL A 1 221 ? 1.090 -3.371 2.255 1.00 96.88 221 VAL A N 1
ATOM 1747 C CA . VAL A 1 221 ? 2.303 -2.618 2.577 1.00 96.88 221 VAL A CA 1
ATOM 1748 C C . VAL A 1 221 ? 2.002 -1.126 2.504 1.00 96.88 221 VAL A C 1
ATOM 1750 O O . VAL A 1 221 ? 1.393 -0.657 1.539 1.00 96.88 221 VAL A O 1
ATOM 1753 N N . SER A 1 222 ? 2.434 -0.381 3.514 1.00 96.50 222 SER A N 1
ATOM 1754 C CA . SER A 1 222 ? 2.395 1.080 3.535 1.00 96.50 222 SER A CA 1
ATOM 1755 C C . SER A 1 222 ? 3.559 1.689 2.747 1.00 96.50 222 SER A C 1
ATOM 1757 O O . SER A 1 222 ? 4.718 1.269 2.856 1.00 96.50 222 SER A O 1
ATOM 1759 N N . ALA A 1 223 ? 3.250 2.690 1.928 1.00 97.44 223 ALA A N 1
ATOM 1760 C CA . ALA A 1 223 ? 4.219 3.368 1.083 1.00 97.44 223 ALA A CA 1
ATOM 1761 C C . ALA A 1 223 ? 3.905 4.861 0.937 1.00 97.44 223 ALA A C 1
ATOM 1763 O O . ALA A 1 223 ? 2.761 5.291 1.055 1.00 97.44 223 ALA A O 1
ATOM 1764 N N . GLU A 1 224 ? 4.928 5.639 0.615 1.00 97.56 224 GLU A N 1
ATOM 1765 C CA . GLU A 1 224 ? 4.843 7.058 0.299 1.00 97.56 224 GLU A CA 1
ATOM 1766 C C . GLU A 1 224 ? 5.077 7.277 -1.200 1.00 97.56 224 GLU A C 1
ATOM 1768 O O . GLU A 1 224 ? 5.964 6.673 -1.813 1.00 97.56 224 GLU A O 1
ATOM 1773 N N . VAL A 1 225 ? 4.277 8.147 -1.813 1.00 98.19 225 VAL A N 1
ATOM 1774 C CA . VAL A 1 225 ? 4.405 8.491 -3.233 1.00 98.19 225 VAL A CA 1
ATOM 1775 C C . VAL A 1 225 ? 5.553 9.478 -3.444 1.00 98.19 225 VAL A C 1
ATOM 1777 O O . VAL A 1 225 ? 5.463 10.635 -3.053 1.00 98.19 225 VAL A O 1
ATOM 1780 N N . VAL A 1 226 ? 6.612 9.053 -4.138 1.00 98.12 226 VAL A N 1
ATOM 1781 C CA . VAL A 1 226 ? 7.810 9.884 -4.373 1.00 98.12 226 VAL A CA 1
ATOM 1782 C C . VAL A 1 226 ? 7.743 10.630 -5.699 1.00 98.12 226 VAL A C 1
ATOM 1784 O O . VAL A 1 226 ? 8.148 11.782 -5.801 1.00 98.12 226 VAL A O 1
ATOM 1787 N N . SER A 1 227 ? 7.273 9.972 -6.759 1.00 97.31 227 SER A N 1
ATOM 1788 C CA . SER A 1 227 ? 7.137 10.620 -8.067 1.00 97.31 227 SER A CA 1
ATOM 1789 C C . SER A 1 227 ? 6.029 9.980 -8.882 1.00 97.31 227 SER A C 1
ATOM 1791 O O . SER A 1 227 ? 5.835 8.764 -8.829 1.00 97.31 227 SER A O 1
ATOM 1793 N N . ILE A 1 228 ? 5.338 10.788 -9.680 1.00 95.94 228 ILE A N 1
ATOM 1794 C CA . ILE A 1 228 ? 4.316 10.328 -10.613 1.00 95.94 228 ILE A CA 1
ATOM 1795 C C . ILE A 1 228 ? 4.572 10.934 -11.990 1.00 95.94 228 ILE A C 1
ATOM 1797 O O . ILE A 1 228 ? 4.823 12.129 -12.130 1.00 95.94 228 ILE A O 1
ATOM 1801 N N . LYS A 1 229 ? 4.550 10.092 -13.022 1.00 93.88 229 LYS A N 1
ATOM 1802 C CA . LYS A 1 229 ? 4.725 10.497 -14.417 1.00 93.88 229 LYS A CA 1
ATOM 1803 C C . LYS A 1 229 ? 3.621 9.880 -15.258 1.00 93.88 229 LYS A C 1
ATOM 1805 O O . LYS A 1 229 ? 3.417 8.668 -15.237 1.00 93.88 229 LYS A O 1
ATOM 1810 N N . ASN A 1 230 ? 2.927 10.709 -16.027 1.00 91.81 230 ASN A N 1
ATOM 1811 C CA . ASN A 1 230 ? 1.923 10.239 -16.971 1.00 91.81 230 ASN A CA 1
ATOM 1812 C C . ASN A 1 230 ? 2.606 9.819 -18.286 1.00 91.81 230 ASN A C 1
ATOM 1814 O O . ASN A 1 230 ? 3.222 10.634 -18.971 1.00 91.81 230 ASN A O 1
ATOM 1818 N N . PHE A 1 231 ? 2.501 8.536 -18.628 1.00 83.75 231 PHE A N 1
ATOM 1819 C CA . PHE A 1 231 ? 3.062 7.910 -19.826 1.00 83.75 231 PHE A CA 1
ATOM 1820 C C . PHE A 1 231 ? 2.016 7.691 -20.933 1.00 83.75 231 PHE A C 1
ATOM 1822 O O . PHE A 1 231 ? 2.278 6.957 -21.884 1.00 83.75 231 PHE A O 1
ATOM 1829 N N . ALA A 1 232 ? 0.847 8.340 -20.875 1.00 70.50 232 ALA A N 1
ATOM 1830 C CA . ALA A 1 232 ? -0.252 8.159 -21.833 1.00 70.50 232 ALA A CA 1
ATOM 1831 C C . ALA A 1 232 ? 0.046 8.577 -23.293 1.00 70.50 232 ALA A C 1
ATOM 1833 O O . ALA A 1 232 ? -0.867 8.635 -24.116 1.00 70.50 232 ALA A O 1
ATOM 1834 N N . ARG A 1 233 ? 1.300 8.848 -23.673 1.00 59.97 233 ARG A N 1
ATOM 1835 C CA . ARG A 1 233 ? 1.669 9.212 -25.045 1.00 59.97 233 ARG A CA 1
ATOM 1836 C C . ARG A 1 233 ? 2.061 7.980 -25.875 1.00 59.97 233 ARG A C 1
ATOM 1838 O O . ARG A 1 2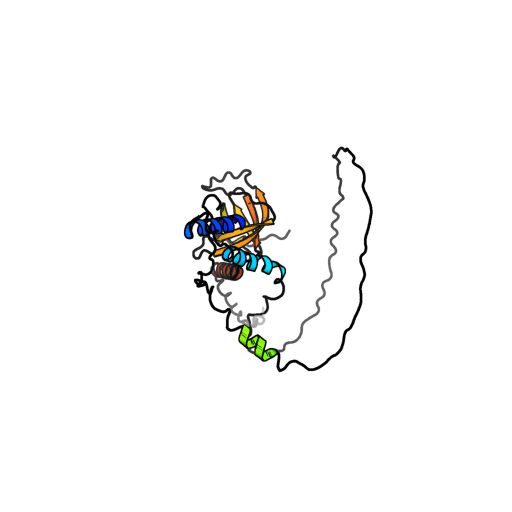33 ? 3.035 7.292 -25.597 1.00 59.97 233 ARG A O 1
ATOM 1845 N N . ASN A 1 234 ? 1.312 7.771 -26.961 1.00 56.91 234 ASN A N 1
ATOM 1846 C CA . ASN A 1 234 ? 1.668 7.014 -28.173 1.00 56.91 234 ASN A CA 1
ATOM 1847 C C . ASN A 1 234 ? 1.745 5.475 -28.114 1.00 56.91 234 ASN A C 1
ATOM 1849 O O . ASN A 1 234 ? 2.174 4.863 -29.096 1.00 56.91 234 ASN A O 1
ATOM 1853 N N . SER A 1 235 ? 1.293 4.810 -27.047 1.00 56.78 235 SER A N 1
ATOM 1854 C CA . SER A 1 235 ? 1.202 3.342 -27.073 1.00 56.78 235 SER A CA 1
ATOM 1855 C C . SER A 1 235 ? 0.096 2.885 -28.037 1.00 56.78 235 SER A C 1
ATOM 1857 O O . SER A 1 235 ? -1.086 2.944 -27.713 1.00 56.78 235 SER A O 1
ATOM 1859 N N . LYS A 1 236 ? 0.477 2.376 -29.218 1.00 62.69 236 LYS A N 1
ATOM 1860 C CA . LYS A 1 236 ? -0.430 1.693 -30.170 1.00 62.69 236 LYS A CA 1
ATOM 1861 C C . LYS A 1 236 ? -0.864 0.296 -29.691 1.00 62.69 236 LYS A C 1
ATOM 1863 O O . LYS A 1 236 ? -1.511 -0.437 -30.435 1.00 62.69 236 LYS A O 1
ATOM 1868 N N . VAL A 1 237 ? -0.477 -0.105 -28.479 1.00 65.88 237 VAL A N 1
ATOM 1869 C CA . VAL A 1 237 ? -0.793 -1.426 -27.932 1.00 65.88 237 VAL A CA 1
ATOM 1870 C C . VAL A 1 237 ? -2.193 -1.393 -27.327 1.00 65.88 237 VAL A C 1
ATOM 1872 O O . VAL A 1 237 ? -2.408 -0.799 -26.272 1.00 65.88 237 VAL A O 1
ATOM 1875 N N . ILE A 1 238 ? -3.134 -2.059 -27.993 1.00 65.75 238 ILE A N 1
ATOM 1876 C CA . ILE A 1 238 ? -4.506 -2.257 -27.518 1.00 65.75 238 ILE A CA 1
ATOM 1877 C C . ILE A 1 238 ? -4.454 -3.241 -26.342 1.00 65.75 238 ILE A C 1
ATOM 1879 O O . ILE A 1 238 ? -4.411 -4.455 -26.531 1.00 65.75 238 ILE A O 1
ATOM 1883 N N . LYS A 1 239 ? -4.399 -2.720 -25.115 1.00 71.06 239 LYS A N 1
ATOM 1884 C CA . LYS A 1 239 ? -4.585 -3.504 -23.885 1.00 71.06 239 LYS A CA 1
ATOM 1885 C C . LYS A 1 239 ? -6.011 -3.311 -23.381 1.00 71.06 239 LYS A C 1
ATOM 1887 O O . LYS A 1 239 ? -6.554 -2.218 -23.494 1.00 71.06 239 LYS A O 1
ATOM 1892 N N . ALA A 1 240 ? -6.592 -4.359 -22.795 1.00 74.00 240 ALA A N 1
ATOM 1893 C CA . ALA A 1 240 ? -7.946 -4.313 -22.235 1.00 74.00 240 ALA A CA 1
ATOM 1894 C C . ALA A 1 240 ? -8.073 -3.315 -21.068 1.00 74.00 240 ALA A C 1
ATOM 1896 O O . ALA A 1 240 ? -9.088 -2.638 -20.944 1.00 74.00 240 ALA A O 1
ATOM 1897 N N . LYS A 1 241 ? -7.026 -3.195 -20.243 1.00 82.00 241 LYS A N 1
ATOM 1898 C CA . LYS A 1 241 ? -6.913 -2.192 -19.181 1.00 82.00 241 LYS A CA 1
ATOM 1899 C C . LYS A 1 241 ? -5.598 -1.439 -19.360 1.00 82.00 241 LYS A C 1
ATOM 1901 O O . LYS A 1 241 ? -4.550 -2.058 -19.551 1.00 82.00 241 LYS A O 1
ATOM 1906 N N . ASN A 1 242 ? -5.670 -0.111 -19.373 1.00 85.12 242 ASN A N 1
ATOM 1907 C CA . ASN A 1 242 ? -4.512 0.761 -19.528 1.00 85.12 242 ASN A CA 1
ATOM 1908 C C . ASN A 1 242 ? -4.266 1.515 -18.220 1.00 85.12 242 ASN A C 1
ATOM 1910 O O . ASN A 1 242 ? -5.202 2.062 -17.646 1.00 85.12 242 ASN A O 1
ATOM 1914 N N . PHE A 1 243 ? -3.009 1.553 -17.790 1.00 90.75 243 PHE A N 1
ATOM 1915 C CA . PHE A 1 243 ? -2.556 2.256 -16.595 1.00 90.75 243 PHE A CA 1
ATOM 1916 C C . PHE A 1 243 ? -1.637 3.400 -17.048 1.00 90.75 243 PHE A C 1
ATOM 1918 O O . PHE A 1 243 ? -0.448 3.169 -17.282 1.00 90.75 243 PHE A O 1
ATOM 1925 N N . PRO A 1 244 ? -2.183 4.607 -17.290 1.00 91.25 244 PRO A N 1
ATOM 1926 C CA . PRO A 1 244 ? -1.445 5.709 -17.902 1.00 91.25 244 PRO A CA 1
ATOM 1927 C C . PRO A 1 244 ? -0.350 6.275 -16.997 1.00 91.25 244 PRO A C 1
ATOM 1929 O O . PRO A 1 244 ? 0.624 6.829 -17.501 1.00 91.25 244 PRO A O 1
ATOM 1932 N N . ASN A 1 245 ? -0.487 6.149 -15.679 1.00 94.31 245 ASN A N 1
ATOM 1933 C CA . ASN A 1 245 ? 0.429 6.764 -14.731 1.00 94.31 245 ASN A CA 1
ATOM 1934 C C . ASN A 1 245 ? 1.453 5.737 -14.255 1.00 94.31 245 ASN A C 1
ATOM 1936 O O . ASN A 1 245 ? 1.084 4.670 -13.769 1.00 94.31 245 ASN A O 1
ATOM 1940 N N . ARG A 1 246 ? 2.740 6.073 -14.360 1.00 95.12 246 ARG A N 1
ATOM 1941 C CA . ARG A 1 246 ? 3.827 5.344 -13.706 1.00 95.12 246 ARG A CA 1
ATOM 1942 C C . ARG A 1 246 ? 4.210 6.096 -12.442 1.00 95.12 246 ARG A C 1
ATOM 1944 O O . ARG A 1 246 ? 4.509 7.289 -12.496 1.00 95.12 246 ARG A O 1
ATOM 1951 N N . MET A 1 247 ? 4.209 5.397 -11.322 1.00 96.62 247 MET A N 1
ATOM 1952 C CA . MET A 1 247 ? 4.451 5.956 -10.002 1.00 96.62 247 MET A CA 1
ATOM 1953 C C . MET A 1 247 ? 5.634 5.245 -9.352 1.00 96.62 247 MET A C 1
ATOM 1955 O O . MET A 1 247 ? 5.737 4.021 -9.415 1.00 96.62 247 MET A O 1
ATOM 1959 N N . LYS A 1 248 ? 6.533 6.019 -8.744 1.00 98.06 248 LYS A N 1
ATOM 1960 C CA . LYS A 1 248 ? 7.585 5.517 -7.858 1.00 98.06 248 LYS A CA 1
ATOM 1961 C C . LYS A 1 248 ? 7.128 5.724 -6.422 1.00 98.06 248 LYS A C 1
ATOM 1963 O O . LYS A 1 248 ? 6.757 6.842 -6.061 1.00 98.06 248 LYS A O 1
ATOM 1968 N N . VAL A 1 249 ? 7.192 4.667 -5.628 1.00 98.31 249 VAL A N 1
ATOM 1969 C CA . VAL A 1 249 ? 6.807 4.677 -4.216 1.00 98.31 249 VAL A CA 1
ATOM 1970 C C . VAL A 1 249 ? 7.972 4.210 -3.352 1.00 98.31 249 VAL A C 1
ATOM 1972 O O . VAL A 1 249 ? 8.774 3.384 -3.792 1.00 98.31 249 VAL A O 1
ATOM 1975 N N . LEU A 1 250 ? 8.067 4.748 -2.141 1.00 98.19 250 LEU A N 1
ATOM 1976 C CA . LEU A 1 250 ? 9.019 4.342 -1.110 1.00 98.19 250 LEU A CA 1
ATOM 1977 C C . LEU A 1 250 ? 8.252 3.609 -0.011 1.00 98.19 250 LEU A C 1
ATOM 1979 O O . LEU A 1 250 ? 7.259 4.131 0.487 1.00 98.19 250 LEU A O 1
ATOM 1983 N N . PHE A 1 251 ? 8.676 2.407 0.361 1.00 97.50 251 PHE A N 1
ATOM 1984 C CA . PHE A 1 251 ? 8.031 1.662 1.436 1.00 97.50 251 PHE A CA 1
ATOM 1985 C C . PHE A 1 251 ? 8.376 2.272 2.791 1.00 97.50 251 PHE A C 1
ATOM 1987 O O . PHE A 1 251 ? 9.538 2.552 3.070 1.00 97.50 251 PHE A O 1
ATOM 1994 N N . LYS A 1 252 ? 7.353 2.469 3.627 1.00 94.69 252 LYS A N 1
ATOM 1995 C CA . LYS A 1 252 ? 7.510 2.995 4.990 1.00 94.69 252 LYS A CA 1
ATOM 1996 C C . LYS A 1 252 ? 7.380 1.918 6.055 1.00 94.69 252 LYS A C 1
ATOM 1998 O O . LYS A 1 252 ? 7.894 2.106 7.146 1.00 94.69 252 LYS A O 1
ATOM 2003 N N . PHE A 1 253 ? 6.714 0.804 5.740 1.00 94.00 253 PHE A N 1
ATOM 2004 C CA . PHE A 1 253 ? 6.501 -0.309 6.672 1.00 94.00 253 PHE A CA 1
ATOM 2005 C C . PHE A 1 253 ? 5.968 0.147 8.043 1.00 94.00 253 PHE A C 1
ATOM 2007 O O . PHE A 1 253 ? 6.410 -0.333 9.081 1.00 94.00 253 PHE A O 1
ATOM 2014 N N . GLN A 1 254 ? 5.013 1.082 8.041 1.00 91.56 254 GLN A N 1
ATOM 2015 C CA . GLN A 1 254 ? 4.408 1.670 9.241 1.00 91.56 254 GLN A CA 1
ATOM 2016 C C . GLN A 1 254 ? 3.762 0.611 10.142 1.00 91.56 254 GLN A C 1
ATOM 2018 O O . GLN A 1 254 ? 3.730 0.763 11.361 1.00 91.56 254 GLN A O 1
ATOM 2023 N N . PHE A 1 255 ? 3.245 -0.470 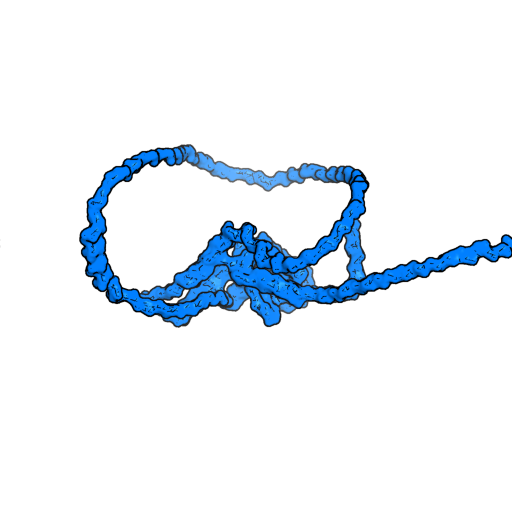9.553 1.00 92.00 255 PHE A N 1
ATOM 2024 C CA . PHE A 1 255 ? 2.558 -1.523 10.291 1.00 92.00 255 PHE A CA 1
ATOM 2025 C C . PHE A 1 255 ? 3.460 -2.744 10.511 1.00 92.00 255 PHE A C 1
ATOM 2027 O O . PHE A 1 255 ? 4.330 -3.052 9.687 1.00 92.00 255 PHE A O 1
ATOM 2034 N N . PRO A 1 256 ? 3.240 -3.492 11.608 1.00 90.38 256 PRO A N 1
ATOM 2035 C CA . PRO A 1 256 ? 4.043 -4.662 11.922 1.00 90.38 256 PRO A CA 1
ATOM 2036 C C . PRO A 1 256 ? 3.900 -5.729 10.836 1.00 90.38 256 PRO A C 1
ATOM 2038 O O . PRO A 1 256 ? 2.848 -5.879 10.217 1.00 90.38 256 PRO A O 1
ATOM 2041 N N . LEU A 1 257 ? 4.968 -6.505 10.648 1.00 92.69 257 LEU A N 1
ATOM 2042 C CA . LEU A 1 257 ? 5.061 -7.622 9.702 1.00 92.69 257 LEU A CA 1
ATOM 2043 C C . LEU A 1 257 ? 5.022 -7.247 8.211 1.00 92.69 257 LEU A C 1
ATOM 2045 O O . LEU A 1 257 ? 5.326 -8.113 7.395 1.00 92.69 257 LEU A O 1
ATOM 2049 N N . GLU A 1 258 ? 4.745 -5.998 7.818 1.00 94.50 258 GLU A N 1
ATOM 2050 C CA . GLU A 1 258 ? 4.700 -5.615 6.395 1.00 94.50 258 GLU A CA 1
ATOM 2051 C C . GLU A 1 258 ? 6.035 -5.902 5.681 1.00 94.50 258 GLU A C 1
ATOM 2053 O O . GLU A 1 258 ? 6.056 -6.519 4.612 1.00 94.50 258 GLU A O 1
ATOM 2058 N N . ARG A 1 259 ? 7.165 -5.538 6.308 1.00 94.31 259 ARG A N 1
ATOM 2059 C CA . ARG A 1 259 ? 8.517 -5.800 5.777 1.00 94.31 259 ARG A CA 1
ATOM 2060 C C . ARG A 1 259 ? 8.822 -7.296 5.683 1.00 94.31 259 ARG A C 1
ATOM 2062 O O . ARG A 1 259 ? 9.406 -7.745 4.696 1.00 94.31 259 ARG A O 1
ATOM 2069 N N . HIS A 1 260 ? 8.420 -8.069 6.693 1.00 95.94 260 HIS A N 1
ATOM 2070 C CA . HIS A 1 260 ? 8.613 -9.519 6.712 1.00 95.94 260 HIS A CA 1
ATOM 2071 C C . HIS A 1 260 ? 7.810 -10.199 5.597 1.00 95.94 260 HIS A C 1
ATOM 2073 O O . HIS A 1 260 ? 8.364 -11.012 4.862 1.00 95.94 260 HIS A O 1
ATOM 2079 N N . LEU A 1 261 ? 6.538 -9.830 5.421 1.00 94.94 261 LEU A N 1
ATOM 2080 C CA . LEU A 1 261 ? 5.665 -10.384 4.384 1.00 94.94 261 LEU A CA 1
ATOM 2081 C C . LEU A 1 261 ? 6.182 -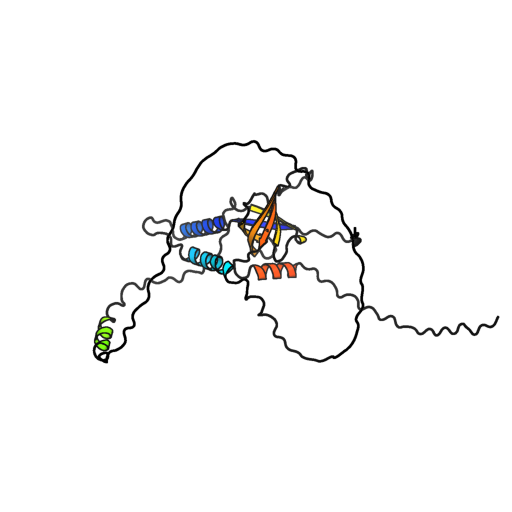10.075 2.977 1.00 94.94 261 LEU A C 1
ATOM 2083 O O . LEU A 1 261 ? 6.184 -10.959 2.122 1.00 94.94 261 LEU A O 1
ATOM 2087 N N . LEU A 1 262 ? 6.682 -8.856 2.744 1.00 95.06 262 LEU A N 1
ATOM 2088 C CA . LEU A 1 262 ? 7.313 -8.512 1.470 1.00 95.06 262 LEU A CA 1
ATOM 2089 C C . LEU A 1 262 ? 8.571 -9.358 1.220 1.00 95.06 262 LEU A C 1
ATOM 2091 O O . LEU A 1 262 ? 8.763 -9.866 0.118 1.00 95.06 262 LEU A O 1
ATOM 2095 N N . ARG A 1 263 ? 9.410 -9.555 2.244 1.00 94.62 263 ARG A N 1
ATOM 2096 C CA . ARG A 1 263 ? 10.614 -10.393 2.152 1.00 94.62 263 ARG A CA 1
ATOM 2097 C C . ARG A 1 263 ? 10.269 -11.858 1.877 1.00 94.62 263 ARG A C 1
ATOM 2099 O O . ARG A 1 263 ? 10.887 -12.466 1.011 1.00 94.62 263 ARG A O 1
ATOM 2106 N N . GLU A 1 264 ? 9.299 -12.423 2.596 1.00 94.25 264 GLU A N 1
ATOM 2107 C CA . GLU A 1 264 ? 8.803 -13.788 2.369 1.00 94.25 264 GLU A CA 1
ATOM 2108 C C . GLU A 1 264 ? 8.276 -13.933 0.939 1.00 94.25 264 GLU A C 1
ATOM 2110 O O . GLU A 1 264 ? 8.612 -14.894 0.246 1.00 94.25 264 GLU A O 1
ATOM 2115 N N . PHE A 1 265 ? 7.514 -12.943 0.468 1.00 93.69 265 PHE A N 1
ATOM 2116 C CA . PHE A 1 265 ? 7.019 -12.912 -0.898 1.00 93.69 265 PHE A CA 1
ATOM 2117 C C . PHE A 1 265 ? 8.162 -12.928 -1.921 1.00 93.69 265 PHE A C 1
ATOM 2119 O O . PHE A 1 265 ? 8.149 -13.787 -2.803 1.00 93.69 265 PHE A O 1
ATOM 2126 N N . LEU A 1 266 ? 9.162 -12.050 -1.790 1.00 92.00 266 LEU A N 1
ATOM 2127 C CA . LEU A 1 266 ? 10.305 -11.996 -2.710 1.00 92.00 266 LEU A CA 1
ATOM 2128 C C . LEU A 1 266 ? 11.123 -13.298 -2.698 1.00 92.00 266 LEU A C 1
ATOM 2130 O O . LEU A 1 266 ? 11.398 -13.845 -3.762 1.00 92.00 266 LEU A O 1
ATOM 2134 N N . LYS A 1 267 ? 11.386 -13.876 -1.520 1.00 91.19 267 LYS A N 1
ATOM 2135 C CA . LYS A 1 267 ? 12.040 -15.192 -1.399 1.00 91.19 267 LYS A CA 1
ATOM 2136 C C . LYS A 1 267 ? 11.247 -16.305 -2.086 1.00 91.19 267 LYS A C 1
ATOM 2138 O O . LYS A 1 267 ? 11.824 -17.181 -2.713 1.00 91.19 267 LYS A O 1
ATOM 2143 N N . SER A 1 268 ? 9.916 -16.272 -1.992 1.00 89.38 268 SER A N 1
ATOM 2144 C CA . SER A 1 268 ? 9.056 -17.302 -2.593 1.00 89.38 268 SER A CA 1
ATOM 2145 C C . SER A 1 268 ? 9.021 -17.271 -4.126 1.00 89.38 268 SER A C 1
ATOM 2147 O O . SER A 1 268 ? 8.604 -18.248 -4.750 1.00 89.38 268 SER A O 1
ATOM 2149 N N . VAL A 1 269 ? 9.415 -16.150 -4.739 1.00 87.19 269 VAL A N 1
ATOM 2150 C CA . VAL A 1 269 ? 9.417 -15.974 -6.199 1.00 87.19 269 VAL A CA 1
ATOM 2151 C C . VAL A 1 269 ? 10.813 -16.037 -6.812 1.00 87.19 269 VAL A C 1
ATOM 2153 O O . VAL A 1 269 ? 10.913 -16.104 -8.041 1.00 87.19 269 VAL A O 1
ATOM 2156 N N . GLU A 1 270 ? 11.865 -16.026 -5.992 1.00 82.88 270 GLU A N 1
ATOM 2157 C CA . GLU A 1 270 ? 13.237 -16.216 -6.447 1.00 82.88 270 GLU A CA 1
ATOM 2158 C C . GLU A 1 270 ? 13.403 -17.623 -7.044 1.00 82.88 270 GLU A C 1
ATOM 2160 O O . GLU A 1 270 ? 12.998 -18.618 -6.436 1.00 82.88 270 GLU A O 1
ATOM 2165 N N . PRO A 1 271 ? 13.945 -17.738 -8.268 1.00 77.31 271 PRO A N 1
ATOM 2166 C CA . PRO A 1 271 ? 14.210 -19.037 -8.857 1.00 77.31 271 PRO A CA 1
ATOM 2167 C C . PRO A 1 271 ? 15.321 -19.733 -8.068 1.00 77.31 271 PRO A C 1
ATOM 2169 O O . PRO A 1 271 ? 16.382 -19.154 -7.846 1.00 77.31 271 PRO A O 1
ATOM 2172 N N . GLU A 1 272 ? 15.100 -20.993 -7.699 1.00 77.38 272 GLU A N 1
ATOM 2173 C CA . GLU A 1 272 ? 16.149 -21.844 -7.144 1.00 77.38 272 GLU A CA 1
ATOM 2174 C C . GLU A 1 272 ? 17.221 -22.049 -8.223 1.00 77.38 272 GLU A C 1
ATOM 2176 O O . GLU A 1 272 ? 17.020 -22.770 -9.205 1.00 77.38 272 GLU A O 1
ATOM 2181 N N . VAL A 1 273 ? 18.339 -21.329 -8.098 1.00 77.12 273 VAL A N 1
ATOM 2182 C CA . VAL A 1 273 ? 19.474 -21.480 -9.007 1.00 77.12 273 VAL A CA 1
ATOM 2183 C C . VAL A 1 273 ? 20.112 -22.827 -8.678 1.00 77.12 273 VAL A C 1
ATOM 2185 O O . VAL A 1 273 ? 20.585 -23.000 -7.553 1.00 77.12 273 VAL A O 1
ATOM 2188 N N . PRO A 1 274 ? 20.132 -23.796 -9.612 1.00 79.50 274 PRO A N 1
ATOM 2189 C CA . PRO A 1 274 ? 20.786 -25.064 -9.345 1.00 79.50 274 PRO A CA 1
ATOM 2190 C C . PRO A 1 274 ? 22.258 -24.797 -9.002 1.00 79.50 274 PRO A C 1
ATOM 2192 O O . PRO A 1 274 ? 22.873 -23.920 -9.623 1.00 79.50 274 PRO A O 1
ATOM 2195 N N . PRO A 1 275 ? 22.831 -25.523 -8.025 1.00 80.19 275 PRO A N 1
ATOM 2196 C CA . PRO A 1 275 ? 24.217 -25.329 -7.632 1.00 80.19 275 PRO A CA 1
ATOM 2197 C C . PRO A 1 275 ? 25.106 -25.431 -8.869 1.00 80.19 275 PRO A C 1
ATOM 2199 O O . PRO A 1 275 ? 24.919 -26.328 -9.700 1.00 80.19 275 PRO A O 1
ATOM 2202 N N . GLN A 1 276 ? 26.047 -24.489 -9.006 1.00 80.50 276 GLN A N 1
ATOM 2203 C CA . GLN A 1 276 ? 26.967 -24.496 -10.137 1.00 80.50 276 GLN A CA 1
ATOM 2204 C C . GLN A 1 276 ? 27.618 -25.882 -10.213 1.00 80.50 276 GLN A C 1
ATOM 2206 O O . GLN A 1 276 ? 28.064 -26.396 -9.180 1.00 80.50 276 GLN A O 1
ATOM 2211 N N . PRO A 1 277 ? 27.644 -26.521 -11.396 1.00 81.44 277 PRO A N 1
ATOM 2212 C CA . PRO A 1 277 ? 28.255 -27.830 -11.524 1.00 81.44 277 PRO A CA 1
ATOM 2213 C C . PRO A 1 277 ? 29.691 -27.721 -11.020 1.00 81.44 277 PRO A C 1
ATOM 2215 O O . PRO A 1 277 ? 30.449 -26.873 -11.499 1.00 81.44 277 PRO A O 1
ATOM 2218 N N . LYS A 1 278 ? 30.047 -28.544 -10.021 1.00 80.94 278 LYS A N 1
ATOM 2219 C CA . LYS A 1 278 ? 31.420 -28.617 -9.517 1.00 80.94 278 LYS A CA 1
ATOM 2220 C C . LYS A 1 278 ? 32.312 -28.821 -10.732 1.00 80.94 278 LYS A C 1
ATOM 2222 O O . LYS A 1 278 ? 32.134 -29.808 -11.449 1.00 80.94 278 LYS A O 1
ATOM 2227 N N . ARG A 1 279 ? 33.207 -27.864 -11.000 1.00 76.81 279 ARG A N 1
ATOM 2228 C CA . ARG A 1 279 ? 34.208 -28.014 -12.055 1.00 76.81 279 ARG A CA 1
ATOM 2229 C C . ARG A 1 279 ? 34.929 -29.314 -11.744 1.00 76.81 279 ARG A C 1
ATOM 2231 O O . ARG A 1 279 ? 35.573 -29.416 -10.704 1.00 76.81 279 ARG A O 1
ATOM 2238 N N . VAL A 1 280 ? 34.730 -30.323 -12.589 1.00 75.12 280 VAL A N 1
ATOM 2239 C CA . VAL A 1 280 ? 35.523 -31.543 -12.517 1.00 75.12 280 VAL A CA 1
ATOM 2240 C C . VAL A 1 280 ? 36.946 -31.054 -12.702 1.00 75.12 280 VAL A C 1
ATOM 2242 O O . VAL A 1 280 ? 37.259 -30.470 -13.740 1.00 75.12 280 VAL A O 1
ATOM 2245 N N . GLN A 1 281 ? 37.738 -31.159 -11.637 1.00 70.69 281 GLN A N 1
ATOM 2246 C CA . GLN A 1 281 ? 39.150 -30.830 -11.651 1.00 70.69 281 GLN A CA 1
ATOM 2247 C C . GLN A 1 281 ? 39.712 -31.616 -12.829 1.00 70.69 281 GLN A C 1
ATOM 2249 O O . GLN A 1 281 ? 39.593 -32.843 -12.863 1.00 70.69 281 GLN A O 1
ATOM 2254 N N . LYS A 1 282 ? 40.143 -30.894 -13.868 1.00 71.25 282 LYS A N 1
ATOM 2255 C CA . LYS A 1 282 ? 40.781 -31.505 -15.023 1.00 71.25 282 LYS A CA 1
ATOM 2256 C C . LYS A 1 282 ? 41.964 -32.242 -14.418 1.00 71.25 282 LYS A C 1
ATOM 2258 O O . LYS A 1 282 ? 42.843 -31.590 -13.869 1.00 71.25 282 LYS A O 1
ATOM 2263 N N . VAL A 1 283 ? 41.888 -33.572 -14.391 1.00 65.88 283 VAL A N 1
ATOM 2264 C CA . VAL A 1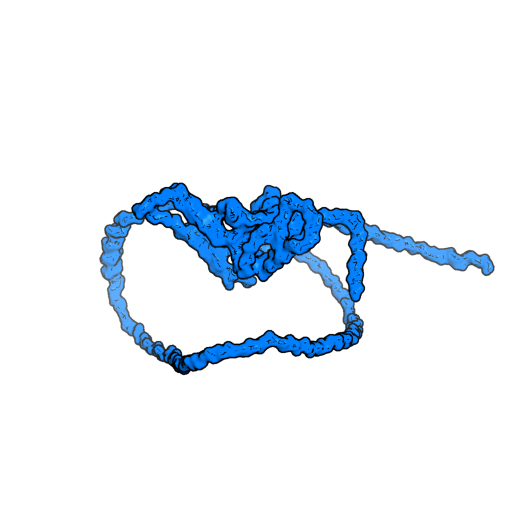 283 ? 43.039 -34.401 -14.064 1.00 65.88 283 VAL A CA 1
ATOM 2265 C C . VAL A 1 283 ? 44.080 -33.945 -15.070 1.00 65.88 283 VAL A C 1
ATOM 2267 O O . VAL A 1 283 ? 43.858 -34.063 -16.277 1.00 65.88 283 VAL A O 1
ATOM 2270 N N . GLU A 1 284 ? 45.101 -33.255 -14.575 1.00 61.12 284 GLU A N 1
ATOM 2271 C CA . GLU A 1 284 ? 46.320 -33.012 -15.321 1.00 61.12 284 GLU A CA 1
ATOM 2272 C C . GLU A 1 284 ? 46.870 -34.411 -15.580 1.00 61.12 284 GLU A C 1
ATOM 2274 O O . GLU A 1 284 ? 47.481 -35.040 -14.723 1.00 61.12 284 GLU A O 1
ATOM 2279 N N . GLU A 1 285 ? 46.476 -34.983 -16.718 1.00 59.28 285 GLU A N 1
ATOM 2280 C CA . GLU A 1 285 ? 47.258 -36.029 -17.341 1.00 59.28 285 GLU A CA 1
ATOM 2281 C C . GLU A 1 285 ? 48.570 -35.338 -17.696 1.00 59.28 285 GLU A C 1
ATOM 2283 O O . GLU A 1 285 ? 48.662 -34.610 -18.687 1.00 59.28 285 GLU A O 1
ATOM 2288 N N . ASP A 1 286 ? 49.540 -35.502 -16.796 1.00 57.53 286 ASP A N 1
ATOM 2289 C CA . ASP A 1 286 ? 50.966 -35.479 -17.082 1.00 57.53 286 ASP A CA 1
ATOM 2290 C C . ASP A 1 286 ? 51.225 -36.498 -18.209 1.00 57.53 286 ASP A C 1
ATOM 2292 O O . ASP A 1 286 ? 51.719 -37.603 -17.992 1.00 57.53 286 ASP A O 1
ATOM 2296 N N . GLU A 1 287 ? 50.818 -36.164 -19.435 1.00 57.41 287 GLU A N 1
ATOM 2297 C CA . GLU A 1 287 ? 51.399 -36.739 -20.639 1.00 57.41 287 GLU A CA 1
ATOM 2298 C C . GLU A 1 287 ? 52.768 -36.079 -20.782 1.00 57.41 287 GLU A C 1
ATOM 2300 O O . GLU A 1 287 ? 52.949 -35.077 -21.474 1.00 57.41 287 GLU A O 1
ATOM 2305 N N . GLU A 1 288 ? 53.711 -36.633 -20.016 1.00 52.25 288 GLU A N 1
ATOM 2306 C CA . GLU A 1 288 ? 55.139 -36.547 -20.267 1.00 52.25 288 GLU A CA 1
ATOM 2307 C C . GLU A 1 288 ? 55.359 -36.752 -21.770 1.00 52.25 288 GLU A C 1
ATOM 2309 O O . GLU A 1 288 ? 55.106 -37.817 -22.337 1.00 52.25 288 GLU A O 1
ATOM 2314 N N . ASP A 1 289 ? 55.745 -35.650 -22.404 1.00 57.72 289 ASP A N 1
ATOM 2315 C CA . ASP A 1 289 ? 56.043 -35.474 -23.815 1.00 57.72 289 ASP A CA 1
ATOM 2316 C C . ASP A 1 289 ? 57.278 -36.328 -24.178 1.00 57.72 289 ASP A C 1
ATOM 2318 O O . ASP A 1 289 ? 58.394 -35.840 -24.327 1.00 57.72 289 ASP A O 1
ATOM 2322 N N . ASP A 1 290 ? 57.078 -37.645 -24.285 1.00 61.56 290 ASP A N 1
ATOM 2323 C CA . ASP A 1 290 ? 58.054 -38.673 -24.690 1.00 61.56 290 ASP A CA 1
ATOM 2324 C C . ASP A 1 290 ? 58.331 -38.645 -26.217 1.00 61.56 290 ASP A C 1
ATOM 2326 O O . ASP A 1 290 ? 58.696 -39.648 -26.839 1.00 61.56 290 ASP A O 1
ATOM 2330 N N . PHE A 1 291 ? 58.134 -37.495 -26.873 1.00 63.56 291 PHE A N 1
ATOM 2331 C CA . PHE A 1 291 ? 58.200 -37.371 -28.334 1.00 63.56 291 PHE A CA 1
ATOM 2332 C C . PHE A 1 291 ? 59.584 -36.977 -28.886 1.00 63.56 291 PHE A C 1
ATOM 2334 O O . PHE A 1 291 ? 59.765 -36.912 -30.103 1.00 63.56 291 PHE A O 1
ATOM 2341 N N . ASP A 1 292 ? 60.587 -36.787 -28.024 1.00 62.75 292 ASP A N 1
ATOM 2342 C CA . ASP A 1 292 ? 61.944 -36.386 -28.432 1.00 62.75 292 ASP A CA 1
ATOM 2343 C C . ASP A 1 292 ? 62.883 -37.558 -28.825 1.00 62.75 292 ASP A C 1
ATOM 2345 O O . ASP A 1 292 ? 64.021 -37.313 -29.230 1.00 62.75 292 ASP A O 1
ATOM 2349 N N . ASP A 1 293 ? 62.438 -38.827 -28.794 1.00 64.12 293 ASP A N 1
ATOM 2350 C CA . ASP A 1 293 ? 63.267 -40.004 -29.170 1.00 64.12 293 ASP A CA 1
ATOM 2351 C C . ASP A 1 293 ? 63.030 -40.542 -30.603 1.00 64.12 293 ASP A C 1
ATOM 2353 O O . ASP A 1 293 ? 63.358 -41.684 -30.933 1.00 64.12 293 ASP A O 1
ATOM 2357 N N . LEU A 1 294 ? 62.478 -39.735 -31.515 1.00 60.00 294 LEU A N 1
ATOM 2358 C CA . LEU A 1 294 ? 62.393 -40.103 -32.936 1.00 60.00 294 LEU A CA 1
ATOM 2359 C C . LEU A 1 294 ? 63.470 -39.398 -33.758 1.00 60.00 294 LEU A C 1
ATOM 2361 O O . LEU A 1 294 ? 63.217 -38.448 -34.497 1.00 60.00 294 LEU A O 1
ATOM 2365 N N . GLY A 1 295 ? 64.685 -39.938 -33.649 1.00 62.44 295 GLY A N 1
ATOM 2366 C CA . GLY A 1 295 ? 65.815 -39.600 -34.506 1.00 62.44 295 GLY A CA 1
ATOM 2367 C C . GLY A 1 295 ? 65.489 -39.741 -35.998 1.00 62.44 295 GLY A C 1
ATOM 2368 O O . GLY A 1 295 ? 65.293 -40.850 -36.505 1.00 62.44 295 GLY A O 1
ATOM 2369 N N . PHE A 1 296 ? 65.507 -38.603 -36.692 1.00 53.16 296 PHE A N 1
ATOM 2370 C CA . PHE A 1 296 ? 65.608 -38.463 -38.144 1.00 53.16 296 PHE A CA 1
ATOM 2371 C C . PHE A 1 296 ? 66.723 -37.479 -38.501 1.00 53.16 296 PHE A C 1
ATOM 2373 O O . PHE A 1 296 ? 66.887 -36.474 -37.773 1.00 53.16 296 PHE A O 1
#

Secondary structure (DSSP, 8-state):
---------S-----EEEEEEEEHHHHHHHHHHHHHHHH--BTTBPPP-HHHHHHHHHHHGGGGT-TTSTTSSS--------------------------------------------------------------------TTTHHHHHHTTTTS--S-------PPPP-PPPPPTTT-EEEEEEEEEE-SSEEEEEESS---TT-EEEEEE-SSS-EEEEEEEEEEEE--S------SS---EEEEEEE---STTHHHHHHHHHHHHS--PPPPPP-----------GGGG---

pLDDT: mean 71.74, std 21.44, range [34.84, 98.31]

Sequence (296 aa):
MTNFFNKSNHPVQVKKISIRMWTLRSEIEAAIEARISEEGHSEESPVDILDIQEYYQKYLNKSESQESEDESEAMDDESDADVDDEDNSDEDSESEENEVESEQEDQEESSEEPEDSEENTEASSDTENSEDEDTDESTEASEEAAKLAEETLEGQTQEDSAEVKSRAPFQRVVPHSSQVAHGEVVLSDVLMSQMLLFTDTTYILGQNIIIEFLVTKPFKVSAEVVSIKNFARNSKVIKAKNFPNRMKVLFKFQFPLERHLLREFLKSVEPEVPPQPKRVQKVEEDEEDDFDDLGF